Protein AF-A0A964BYG3-F1 (afdb_monomer_lite)

Secondary structure (DSSP, 8-state):
-HHHHHHHHHHHHHHHHHHHHHHHHHHHHHHHHHHHHHHHHHHHHHHHHHHHHHTS--------------------------------SS-----STT---SS-HHHHHHHHHHHSPPPSSTTS--HHHHHHHHHHHHHH-TTS-HHHHHHHHHHHHHHHHHHH-TT-HHHHHHHHHHHHHHHHHHHTS-TT-HHHHHHHHHHHHHHHHTT--

Foldseek 3Di:
DVVVVVVVVVVVVVVVVVVVVVVVVVVVVVVVVVVVVVVVVVVVVVVVVVVVVVPDDDDDPPPPPPPDDDDDDDDDDDPPVDPDDDDPDDDDPPPDLQPDPPPDLLSVLSVLLVPQDFDPDPPDDTLSVLLVLLSVLLVPFPPADPVLSSLLSVLSSLLSVLSNPLPPPVSLVSNLVSLVSLVVRCVPDDCPRPSVVSCVPSSVSSCVSSVHD

Sequence (213 aa):
MHNDESLTRIIQAYEQIIKDLEAKHKSELQAKDREIAFYRQKSSELNELLKLLANRPVNVKITNKAKSISESKAMSDPIDQSRNIQITGGTVNASGAGALGLGDNSGTVANTINQLSDSSEPDKPDIKKLLTKLQTAIEAETNLSEDDRAEALEQIKILEKLGENPQESTMQKAGKTAMKILKGTIAGLPSAATLVEACSKLLPAIASLLLLP

pLDDT: mean 78.48, std 17.39, range [41.12, 96.94]

Structure (mmCIF, N/CA/C/O backbone):
data_AF-A0A964BYG3-F1
#
_entry.id   AF-A0A964BYG3-F1
#
loop_
_atom_site.group_PDB
_atom_site.id
_atom_site.type_symbol
_atom_site.label_atom_id
_atom_site.label_alt_id
_atom_site.label_comp_id
_atom_site.label_asym_id
_atom_site.label_entity_id
_atom_site.label_seq_id
_atom_site.pdbx_PDB_ins_code
_atom_site.Cartn_x
_atom_site.Cartn_y
_atom_site.Cartn_z
_atom_site.occupancy
_atom_site.B_iso_or_equiv
_atom_site.auth_seq_id
_atom_site.auth_comp_id
_atom_site.auth_asym_id
_atom_site.auth_atom_id
_atom_site.pdbx_PDB_model_num
ATOM 1 N N . MET A 1 1 ? 31.846 15.461 -53.096 1.00 54.84 1 MET A N 1
ATOM 2 C CA . MET A 1 1 ? 30.448 15.742 -52.698 1.00 54.84 1 MET A CA 1
ATOM 3 C C . MET A 1 1 ? 29.918 14.777 -51.635 1.00 54.84 1 MET A C 1
ATOM 5 O O . MET A 1 1 ? 29.282 15.253 -50.716 1.00 54.84 1 MET A O 1
ATOM 9 N N . HIS A 1 2 ? 30.222 13.471 -51.669 1.00 57.62 2 HIS A N 1
ATOM 10 C CA . HIS A 1 2 ? 29.696 12.503 -50.680 1.00 57.62 2 HIS A CA 1
ATOM 11 C C . HIS A 1 2 ? 30.149 12.714 -49.212 1.00 57.62 2 HIS A C 1
ATOM 13 O O . HIS A 1 2 ? 29.404 12.404 -48.289 1.00 57.62 2 HIS A O 1
ATOM 19 N N . ASN A 1 3 ? 31.346 13.266 -48.976 1.00 62.03 3 ASN A N 1
ATOM 20 C CA . ASN A 1 3 ? 31.863 13.495 -47.615 1.00 62.03 3 ASN A CA 1
ATOM 21 C C . ASN A 1 3 ? 31.162 14.645 -46.864 1.00 62.03 3 ASN A C 1
ATOM 23 O O . ASN A 1 3 ? 31.111 14.634 -45.638 1.00 62.03 3 ASN A O 1
ATOM 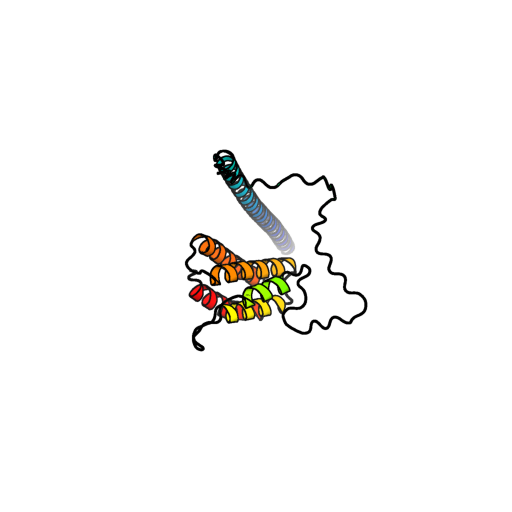27 N N . ASP A 1 4 ? 30.625 15.624 -47.593 1.00 69.75 4 ASP A N 1
ATOM 28 C CA . ASP A 1 4 ? 30.055 16.859 -47.033 1.00 69.75 4 ASP A CA 1
ATOM 29 C C . ASP A 1 4 ? 28.619 16.638 -46.513 1.00 69.75 4 ASP A C 1
ATOM 31 O O . ASP A 1 4 ? 28.219 17.111 -45.447 1.00 69.75 4 ASP A O 1
ATOM 35 N N . GLU A 1 5 ? 27.865 15.781 -47.207 1.00 74.69 5 GLU A N 1
ATOM 36 C CA . GLU A 1 5 ? 26.564 15.276 -46.752 1.00 74.69 5 GLU A CA 1
ATOM 37 C C . GLU A 1 5 ? 26.677 14.434 -45.473 1.00 74.69 5 GLU A C 1
ATOM 39 O O . GLU A 1 5 ? 25.813 14.515 -44.598 1.00 74.69 5 GLU A O 1
ATOM 44 N N . SER A 1 6 ? 27.752 13.648 -45.329 1.00 81.50 6 SER A N 1
ATOM 45 C CA . SER A 1 6 ? 27.979 12.838 -44.126 1.00 81.50 6 SER A CA 1
ATOM 46 C C . SER A 1 6 ? 28.260 13.704 -42.898 1.00 81.50 6 SER A C 1
ATOM 48 O O . SER A 1 6 ? 27.728 13.431 -41.824 1.00 81.50 6 SER A O 1
ATOM 50 N N . LEU A 1 7 ? 29.067 14.758 -43.048 1.00 86.50 7 LEU A N 1
ATOM 51 C CA . LEU A 1 7 ? 29.357 15.715 -41.977 1.00 86.50 7 LEU A CA 1
ATOM 52 C C . LEU A 1 7 ? 28.099 16.468 -41.541 1.00 86.50 7 LEU A C 1
ATOM 54 O O . LEU A 1 7 ? 27.832 16.582 -40.346 1.00 86.50 7 LEU A O 1
ATOM 58 N N . THR A 1 8 ? 27.279 16.895 -42.502 1.00 90.62 8 THR A N 1
ATOM 59 C CA . THR A 1 8 ? 26.028 17.611 -42.225 1.00 90.62 8 THR A CA 1
ATOM 60 C C . THR A 1 8 ? 25.033 16.740 -41.450 1.00 90.62 8 THR A C 1
ATOM 62 O O . THR A 1 8 ? 24.442 17.200 -40.474 1.00 90.62 8 THR A O 1
ATOM 65 N N . ARG A 1 9 ? 24.886 15.456 -41.813 1.00 91.06 9 ARG A N 1
ATOM 66 C CA . ARG A 1 9 ? 24.028 14.512 -41.069 1.00 91.06 9 ARG A CA 1
ATOM 67 C C . ARG A 1 9 ? 24.505 14.284 -39.639 1.00 91.06 9 ARG A C 1
ATOM 69 O O . ARG A 1 9 ? 23.682 14.185 -38.735 1.00 91.06 9 ARG A O 1
ATOM 76 N N . ILE A 1 10 ? 25.818 14.196 -39.433 1.00 92.06 10 ILE A N 1
ATOM 77 C CA . ILE A 1 10 ? 26.395 14.021 -38.097 1.00 92.06 10 ILE A CA 1
ATOM 78 C C . ILE A 1 10 ? 26.107 15.256 -37.234 1.00 92.06 10 ILE A C 1
ATOM 80 O O . ILE A 1 10 ? 25.645 15.108 -36.107 1.00 92.06 10 ILE A O 1
ATOM 84 N N . ILE A 1 11 ? 26.308 16.464 -37.770 1.00 94.25 11 ILE A N 1
ATOM 85 C CA . ILE A 1 11 ? 26.025 17.720 -37.057 1.00 94.25 11 ILE A CA 1
ATOM 86 C C . ILE A 1 11 ? 24.544 17.804 -36.663 1.00 94.25 11 ILE A C 1
ATOM 88 O O . ILE A 1 11 ? 24.240 18.041 -35.496 1.00 94.25 11 ILE A O 1
ATOM 92 N N . GLN A 1 12 ? 23.627 17.508 -37.588 1.00 93.62 12 GLN A N 1
ATOM 93 C CA . GLN A 1 12 ? 22.186 17.496 -37.305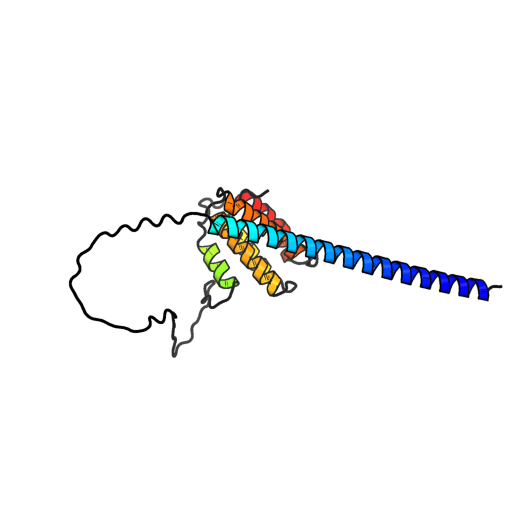 1.00 93.62 12 GLN A CA 1
ATOM 94 C C . GLN A 1 12 ? 21.802 16.472 -36.228 1.00 93.62 12 GLN A C 1
ATOM 96 O O . GLN A 1 12 ? 20.958 16.751 -35.377 1.00 93.62 12 GLN A O 1
ATOM 101 N N . ALA A 1 13 ? 22.431 15.292 -36.230 1.00 94.00 13 ALA A N 1
ATOM 102 C CA . ALA A 1 13 ? 22.203 14.289 -35.196 1.00 94.00 13 ALA A CA 1
ATOM 103 C C . ALA A 1 13 ? 22.662 14.784 -33.812 1.00 94.00 13 ALA A C 1
ATOM 105 O O . ALA A 1 13 ? 21.944 14.600 -32.830 1.00 94.00 13 ALA A O 1
ATOM 106 N N . TYR A 1 14 ? 23.816 15.454 -33.729 1.00 93.94 14 TYR A N 1
ATOM 107 C CA . TYR A 1 14 ? 24.292 16.051 -32.477 1.00 93.94 14 TYR A CA 1
ATOM 108 C C . TYR A 1 14 ? 23.381 17.176 -31.977 1.00 93.94 14 TYR A C 1
ATOM 110 O O . TYR A 1 14 ? 23.057 17.206 -30.790 1.00 93.94 14 TYR A O 1
ATOM 118 N N . GLU A 1 15 ? 22.923 18.064 -32.861 1.00 96.12 15 GLU A N 1
ATOM 119 C CA . GLU A 1 15 ? 21.975 19.130 -32.506 1.00 96.12 15 GLU A CA 1
ATOM 120 C C . GLU A 1 15 ? 20.665 18.562 -31.948 1.00 96.12 15 GLU A C 1
ATOM 122 O O . GLU A 1 15 ? 20.144 19.059 -30.946 1.00 96.12 15 GLU A O 1
ATOM 127 N N . GLN A 1 16 ? 20.158 17.482 -32.548 1.00 95.12 16 GLN A N 1
ATOM 128 C CA . GLN A 1 16 ? 18.947 16.823 -32.071 1.00 95.12 16 GLN A CA 1
ATOM 129 C C . GLN A 1 16 ? 19.144 16.197 -30.683 1.00 95.12 16 GLN A C 1
ATOM 131 O O . GLN A 1 16 ? 18.302 16.384 -29.809 1.00 95.12 16 GLN A O 1
ATOM 136 N N . ILE A 1 17 ? 20.279 15.530 -30.444 1.00 95.38 17 ILE A N 1
ATOM 137 C CA . ILE A 1 17 ? 20.604 14.943 -29.133 1.00 95.38 17 ILE A CA 1
ATOM 138 C C . ILE A 1 17 ? 20.666 16.020 -28.043 1.00 95.38 17 ILE A C 1
ATOM 140 O O . ILE A 1 17 ? 20.139 15.814 -26.949 1.00 95.38 17 ILE A O 1
ATOM 144 N N . ILE A 1 18 ? 21.284 17.169 -28.330 1.00 95.38 18 ILE A N 1
ATOM 145 C CA . ILE A 1 18 ? 21.359 18.292 -27.383 1.00 95.38 18 ILE A CA 1
ATOM 146 C C . ILE A 1 18 ? 19.952 18.798 -27.059 1.00 95.38 18 ILE A C 1
ATOM 148 O O . ILE A 1 18 ? 19.596 18.928 -25.889 1.00 95.38 18 ILE A O 1
ATOM 152 N N . LYS A 1 19 ? 19.125 19.012 -28.085 1.00 96.94 19 LYS A N 1
ATOM 153 C CA . LYS A 1 19 ? 17.750 19.491 -27.920 1.00 96.94 19 LYS A CA 1
ATOM 154 C C . LYS A 1 19 ? 16.887 18.524 -27.105 1.00 96.94 19 LYS A C 1
ATOM 156 O O . LYS A 1 19 ? 16.109 18.960 -26.256 1.00 96.94 19 LYS A O 1
ATOM 161 N N . ASP A 1 20 ? 17.041 17.223 -27.331 1.00 94.50 20 ASP A N 1
ATOM 162 C CA . ASP A 1 20 ? 16.306 16.191 -26.597 1.00 94.50 20 ASP A CA 1
ATOM 163 C C . ASP A 1 20 ? 16.764 16.110 -25.130 1.00 94.50 20 ASP A C 1
ATOM 165 O O . ASP A 1 20 ? 15.934 15.977 -24.225 1.00 94.50 20 ASP A O 1
ATOM 169 N N . LEU A 1 21 ? 18.068 16.267 -24.868 1.00 95.88 21 LEU A N 1
ATOM 170 C CA . LEU A 1 21 ? 18.618 16.362 -23.511 1.00 95.88 21 LEU A CA 1
ATOM 171 C C . LEU A 1 21 ? 18.090 17.590 -22.761 1.00 95.88 21 LEU A C 1
ATOM 173 O O . LEU A 1 21 ? 17.640 17.471 -21.620 1.00 95.88 21 LEU A O 1
ATOM 177 N N . GLU A 1 22 ? 18.088 18.757 -23.403 1.00 96.12 22 GLU A N 1
ATOM 178 C CA . GLU A 1 22 ? 17.552 19.992 -22.826 1.00 96.12 22 GLU A CA 1
ATOM 179 C C . GLU A 1 22 ? 16.056 19.871 -22.520 1.00 96.12 22 GLU A C 1
ATOM 181 O O . GLU A 1 22 ? 15.604 20.250 -21.435 1.00 96.12 22 GLU A O 1
ATOM 186 N N . ALA A 1 23 ? 15.279 19.298 -23.445 1.00 96.31 23 ALA A N 1
ATOM 187 C CA . ALA A 1 23 ? 13.854 19.061 -23.249 1.00 96.31 23 ALA A CA 1
ATOM 188 C C . ALA A 1 23 ? 13.596 18.117 -22.065 1.00 96.31 23 ALA A C 1
ATOM 190 O O . ALA A 1 23 ? 12.725 18.393 -21.232 1.00 96.31 23 ALA A O 1
ATOM 191 N N . LYS A 1 24 ? 14.389 17.045 -21.945 1.00 94.69 24 LYS A N 1
ATOM 192 C CA . LYS A 1 24 ? 14.310 16.104 -20.824 1.00 94.69 24 LYS A CA 1
ATOM 193 C C . LYS A 1 24 ? 14.597 16.794 -19.490 1.00 94.69 24 LYS A C 1
ATOM 195 O O . LYS A 1 24 ? 13.780 16.696 -18.575 1.00 94.69 24 LYS A O 1
ATOM 200 N N . HIS A 1 25 ? 15.699 17.538 -19.386 1.00 95.88 25 HIS A N 1
ATOM 201 C CA . HIS A 1 25 ? 16.064 18.247 -18.153 1.00 95.88 25 HIS A CA 1
ATOM 202 C C . HIS A 1 25 ? 15.029 19.309 -17.771 1.00 95.88 25 HIS A C 1
ATOM 204 O O . HIS A 1 25 ? 14.668 19.442 -16.601 1.00 95.88 25 HIS A O 1
ATOM 210 N N . LYS A 1 26 ? 14.489 20.037 -18.754 1.00 95.94 26 LYS A N 1
ATOM 211 C CA . LYS A 1 26 ? 13.426 21.017 -18.518 1.00 95.94 26 LYS A CA 1
ATOM 212 C C . LYS A 1 26 ? 12.154 20.359 -17.981 1.00 95.94 26 LYS A C 1
ATOM 214 O O . LYS A 1 26 ? 11.542 20.893 -17.059 1.00 95.94 26 LYS A O 1
ATOM 219 N N . SER A 1 27 ? 11.765 19.208 -18.530 1.00 91.75 27 SER A N 1
ATOM 220 C CA . SER A 1 27 ? 10.608 18.456 -18.037 1.00 91.75 27 SER A CA 1
ATOM 221 C C . SER A 1 27 ? 10.821 17.953 -16.608 1.00 91.75 27 SER A C 1
ATOM 223 O O . SER A 1 27 ? 9.894 18.006 -15.801 1.00 91.75 27 SER A O 1
ATOM 225 N N . GLU A 1 28 ? 12.027 17.488 -16.276 1.00 93.19 28 GLU A N 1
ATOM 226 C CA . GLU A 1 28 ? 12.362 17.023 -14.927 1.00 93.19 28 GLU A CA 1
ATOM 227 C C . GLU A 1 28 ? 12.322 18.164 -13.903 1.00 93.19 28 GLU A C 1
ATOM 229 O O . GLU A 1 28 ? 11.699 18.025 -12.849 1.00 93.19 28 GLU A O 1
ATOM 234 N N . LEU A 1 29 ? 12.898 19.322 -14.237 1.00 94.38 29 LEU A N 1
ATOM 235 C CA . LEU A 1 29 ? 12.821 20.519 -13.395 1.00 94.38 29 LEU A CA 1
ATOM 236 C C . LEU A 1 29 ? 11.369 20.943 -13.157 1.00 94.38 29 LEU A C 1
ATOM 238 O O . LEU A 1 29 ? 10.968 21.150 -12.017 1.00 94.38 29 LEU A O 1
ATOM 242 N N . GLN A 1 30 ? 10.544 20.970 -14.205 1.00 94.62 30 GLN A N 1
ATOM 243 C CA . GLN A 1 30 ? 9.121 21.295 -14.074 1.00 94.62 30 GLN A CA 1
ATOM 244 C C . GLN A 1 30 ? 8.330 20.272 -13.250 1.00 94.62 30 GLN A C 1
ATOM 246 O O . GLN A 1 30 ? 7.296 20.618 -12.674 1.00 94.62 30 GLN A O 1
ATOM 251 N N . ALA A 1 31 ? 8.746 19.005 -13.234 1.00 91.94 31 ALA A N 1
ATOM 252 C CA . ALA A 1 31 ? 8.138 17.994 -12.377 1.00 91.94 31 ALA A CA 1
ATOM 253 C C . ALA A 1 31 ? 8.511 18.240 -10.907 1.00 91.94 31 ALA A C 1
ATOM 255 O O . ALA A 1 31 ? 7.622 18.304 -10.058 1.00 91.94 31 ALA A O 1
ATOM 256 N N . LYS A 1 32 ? 9.797 18.488 -10.627 1.00 94.94 32 LYS A N 1
ATOM 257 C CA . LYS A 1 32 ? 10.289 18.808 -9.278 1.00 94.94 32 LYS A CA 1
ATOM 258 C C . LYS A 1 32 ? 9.698 20.111 -8.734 1.00 94.94 32 LYS A C 1
ATOM 260 O O . LYS A 1 32 ? 9.301 20.160 -7.575 1.00 94.94 32 LYS A O 1
ATOM 265 N N . ASP A 1 33 ? 9.552 21.145 -9.561 1.00 94.62 33 ASP A N 1
ATOM 266 C CA . ASP A 1 33 ? 8.914 22.404 -9.155 1.00 94.62 33 ASP A CA 1
ATOM 267 C C . ASP A 1 33 ? 7.443 22.206 -8.769 1.00 94.62 33 ASP A C 1
ATOM 269 O O . ASP A 1 33 ? 6.967 22.787 -7.790 1.00 94.62 33 ASP A O 1
ATOM 273 N N . ARG A 1 34 ? 6.718 21.350 -9.502 1.00 94.69 34 ARG A N 1
ATOM 274 C CA . ARG A 1 34 ? 5.331 20.991 -9.169 1.00 94.69 34 ARG A CA 1
ATOM 275 C C . ARG A 1 34 ? 5.239 20.237 -7.848 1.00 94.69 34 ARG A C 1
ATOM 277 O O . ARG A 1 34 ? 4.351 20.520 -7.048 1.00 94.69 34 ARG A O 1
ATOM 284 N N . GLU A 1 35 ? 6.165 19.320 -7.603 1.00 93.62 35 GLU A N 1
ATOM 285 C CA . GLU A 1 35 ? 6.257 18.586 -6.343 1.00 93.62 35 GLU A CA 1
ATOM 286 C C . GLU A 1 35 ? 6.560 19.524 -5.162 1.00 93.62 35 GLU A C 1
ATOM 288 O O . GLU A 1 35 ? 5.853 19.510 -4.152 1.00 93.62 35 GLU A O 1
ATOM 293 N N . ILE A 1 36 ? 7.532 20.429 -5.311 1.00 96.00 36 ILE A N 1
ATOM 294 C CA . ILE A 1 36 ? 7.849 21.451 -4.302 1.00 96.00 36 ILE A CA 1
ATOM 295 C C . ILE A 1 36 ? 6.631 22.337 -4.021 1.00 96.00 36 ILE A C 1
ATOM 297 O O . ILE A 1 36 ? 6.339 22.631 -2.859 1.00 96.00 36 ILE A O 1
ATOM 301 N N . ALA A 1 37 ? 5.904 22.764 -5.058 1.00 94.88 37 ALA A N 1
ATOM 302 C CA . ALA A 1 37 ? 4.692 23.562 -4.896 1.00 94.88 37 ALA A CA 1
ATOM 303 C C . ALA A 1 37 ? 3.620 22.811 -4.092 1.00 94.88 37 ALA A C 1
ATOM 305 O O . ALA A 1 37 ? 3.029 23.386 -3.176 1.00 94.88 37 ALA A O 1
ATOM 306 N N . PHE A 1 38 ? 3.430 21.518 -4.366 1.00 95.69 38 PHE A N 1
ATOM 307 C CA . PHE A 1 38 ? 2.505 20.668 -3.619 1.00 95.69 38 PHE A CA 1
ATOM 308 C C . PHE A 1 38 ? 2.887 20.563 -2.134 1.00 95.69 38 PHE A C 1
ATOM 310 O O . PHE A 1 38 ? 2.048 20.786 -1.257 1.00 95.69 38 PHE A O 1
ATOM 317 N N . TYR A 1 39 ? 4.163 20.306 -1.823 1.00 92.81 39 TYR A N 1
ATOM 318 C CA . TYR A 1 39 ? 4.631 20.248 -0.433 1.00 92.81 39 TYR A CA 1
ATOM 319 C C . TYR A 1 39 ? 4.489 21.587 0.299 1.00 92.81 39 TYR A C 1
ATOM 321 O O . TYR A 1 39 ? 4.098 21.611 1.469 1.00 92.81 39 TYR A O 1
ATOM 329 N N . ARG A 1 40 ? 4.762 22.708 -0.380 1.00 93.56 40 ARG A N 1
ATOM 330 C CA . ARG A 1 40 ? 4.575 24.058 0.179 1.00 93.56 40 ARG A CA 1
ATOM 331 C C . ARG A 1 40 ? 3.110 24.366 0.471 1.00 93.56 40 ARG A C 1
ATOM 333 O O . ARG A 1 40 ? 2.807 24.977 1.491 1.00 93.56 40 ARG A O 1
ATOM 340 N N . GLN A 1 41 ? 2.200 23.931 -0.394 1.00 93.44 41 GLN A N 1
ATOM 341 C CA . GLN A 1 41 ? 0.771 24.079 -0.145 1.00 93.44 41 GLN A CA 1
ATOM 342 C C . GLN A 1 41 ? 0.343 23.268 1.084 1.00 93.44 41 GLN A C 1
ATOM 344 O O . GLN A 1 41 ? -0.274 23.817 1.996 1.00 93.44 41 GLN A O 1
ATOM 349 N N . LYS A 1 42 ? 0.739 21.991 1.159 1.00 91.62 42 LYS A N 1
ATOM 350 C CA . LYS A 1 42 ? 0.411 21.109 2.289 1.00 91.62 42 LYS A CA 1
ATOM 351 C C . LYS A 1 42 ? 0.898 21.673 3.627 1.00 91.62 42 LYS A C 1
ATOM 353 O O . LYS A 1 42 ? 0.175 21.623 4.621 1.00 91.62 42 LYS A O 1
ATOM 358 N N . SER A 1 43 ? 2.114 22.223 3.669 1.00 89.81 43 SER A N 1
ATOM 359 C CA . SER A 1 43 ? 2.647 22.836 4.891 1.00 89.81 43 SER A CA 1
ATOM 360 C C . SER A 1 43 ? 1.923 24.134 5.259 1.00 89.81 43 SER A C 1
ATOM 362 O O . SER A 1 43 ? 1.710 24.396 6.443 1.00 89.81 43 SER A O 1
ATOM 364 N N . SER A 1 44 ? 1.481 24.918 4.271 1.00 92.06 44 SER A N 1
ATOM 365 C CA . SER A 1 44 ? 0.635 26.092 4.507 1.00 92.06 44 SER A CA 1
ATOM 366 C C . SER A 1 44 ? -0.718 25.708 5.114 1.00 92.06 44 SER A C 1
ATOM 368 O O . SER A 1 44 ? -1.132 26.305 6.104 1.00 92.06 44 SER A O 1
ATOM 370 N N . GLU A 1 45 ? -1.392 24.696 4.566 1.00 93.06 45 GLU A N 1
ATOM 371 C CA . GLU A 1 45 ? -2.682 24.209 5.075 1.00 93.06 45 GLU A CA 1
ATOM 372 C C . GLU A 1 45 ? -2.569 23.680 6.514 1.00 93.06 45 GLU A C 1
ATOM 374 O O . GLU A 1 45 ? -3.405 23.992 7.364 1.00 93.06 45 GLU A O 1
ATOM 379 N N . LEU A 1 46 ? -1.501 22.933 6.817 1.00 92.56 46 LEU A N 1
ATOM 380 C CA . LEU A 1 46 ? -1.237 22.436 8.169 1.00 92.56 46 LEU A CA 1
ATOM 381 C C . LEU A 1 46 ? -1.008 23.578 9.169 1.00 92.56 46 LEU A C 1
ATOM 383 O O . LEU A 1 46 ? -1.514 23.528 10.290 1.00 92.56 46 LEU A O 1
ATOM 387 N N . ASN A 1 47 ? -0.269 24.614 8.766 1.00 90.81 47 ASN A N 1
ATOM 388 C CA . ASN A 1 47 ? -0.047 25.789 9.605 1.00 90.81 47 ASN A CA 1
ATOM 389 C C . ASN A 1 47 ? -1.354 26.530 9.918 1.00 90.81 47 ASN A C 1
ATOM 391 O O . ASN A 1 47 ? -1.546 26.974 11.050 1.00 90.81 47 ASN A O 1
ATOM 395 N N . GLU A 1 48 ? -2.271 26.641 8.956 1.00 91.69 48 GLU A N 1
ATOM 396 C CA . GLU A 1 48 ? -3.591 27.232 9.201 1.00 91.69 48 GLU A CA 1
ATOM 397 C C . GLU A 1 48 ? -4.439 26.379 10.157 1.00 91.69 48 GLU A C 1
ATOM 399 O O . GLU A 1 48 ? -5.023 26.910 11.105 1.00 91.69 48 GLU A O 1
ATOM 404 N N . LEU A 1 49 ? -4.434 25.049 10.001 1.00 86.69 49 LEU A N 1
ATOM 405 C CA . LEU A 1 49 ? -5.091 24.137 10.946 1.00 86.69 49 LEU A CA 1
ATOM 406 C C . LEU A 1 49 ? -4.544 24.314 12.373 1.00 86.69 49 LEU A C 1
ATOM 408 O O . LEU A 1 49 ? -5.313 24.380 13.334 1.00 86.69 49 LEU A O 1
ATOM 412 N N . LEU A 1 50 ? -3.221 24.416 12.515 1.00 88.38 50 LEU A N 1
ATOM 413 C CA . LEU A 1 50 ? -2.566 24.578 13.810 1.00 88.38 50 LEU A CA 1
ATOM 414 C C . LEU A 1 50 ? -2.985 25.883 14.500 1.00 88.38 50 LEU A C 1
ATOM 416 O O . LEU A 1 50 ? -3.315 25.864 15.687 1.00 88.38 50 LEU A O 1
ATOM 420 N N . LYS A 1 51 ? -3.040 26.999 13.762 1.00 87.81 51 LYS A N 1
ATOM 421 C CA . LYS A 1 51 ? -3.528 28.286 14.290 1.00 87.81 51 LYS A CA 1
ATOM 422 C C . LYS A 1 51 ? -4.978 28.194 14.772 1.00 87.81 51 LYS A C 1
ATOM 424 O O . LYS A 1 51 ? -5.306 28.715 15.835 1.00 87.81 51 LYS A O 1
ATOM 429 N N . LEU A 1 52 ? -5.847 27.515 14.021 1.00 87.62 52 LEU A N 1
ATOM 430 C CA . LEU A 1 52 ? -7.251 27.330 14.402 1.00 87.62 52 LEU A CA 1
ATOM 431 C C . LEU A 1 52 ? -7.403 26.492 15.677 1.00 87.62 52 LEU A C 1
ATOM 433 O O . LEU A 1 52 ? -8.216 26.829 16.538 1.00 87.62 52 LEU A O 1
ATOM 437 N N . LEU A 1 53 ? -6.614 25.424 15.818 1.00 84.19 53 LEU A N 1
ATOM 438 C CA . LEU A 1 53 ? -6.617 24.590 17.021 1.00 84.19 53 LEU A CA 1
ATOM 439 C C . LEU A 1 53 ? -6.083 25.343 18.242 1.00 84.19 53 LEU A C 1
ATOM 441 O O . LEU A 1 53 ? -6.665 25.227 19.319 1.00 84.19 53 LEU A O 1
ATOM 445 N N . ALA A 1 54 ? -5.031 26.147 18.070 1.00 82.62 54 ALA A N 1
ATOM 446 C CA . ALA A 1 54 ? -4.472 26.973 19.139 1.00 82.62 54 ALA A CA 1
ATOM 447 C C . ALA A 1 54 ? -5.469 28.029 19.652 1.00 82.62 54 ALA A C 1
ATOM 449 O O . ALA A 1 54 ? -5.491 28.331 20.842 1.00 82.62 54 ALA A O 1
ATOM 450 N N . ASN A 1 55 ? -6.334 28.546 18.776 1.00 82.81 55 ASN A N 1
ATOM 451 C CA . ASN A 1 55 ? -7.361 29.526 19.135 1.00 82.81 55 ASN A CA 1
ATOM 452 C C . ASN A 1 55 ? -8.634 28.904 19.738 1.00 82.81 55 ASN A C 1
ATOM 454 O O . ASN A 1 55 ? -9.567 29.633 20.086 1.00 82.81 55 ASN A O 1
ATOM 458 N N . ARG A 1 56 ? -8.718 27.572 19.865 1.00 79.88 56 ARG A N 1
ATOM 459 C CA . ARG A 1 56 ? -9.893 26.914 20.443 1.00 79.88 56 ARG A CA 1
ATOM 460 C C . ARG A 1 56 ? -9.815 26.944 21.978 1.00 79.88 56 ARG A C 1
ATOM 462 O O . ARG A 1 56 ? -8.856 26.419 22.540 1.00 79.88 56 ARG A O 1
ATOM 469 N N . PRO A 1 57 ? -10.829 27.477 22.687 1.00 74.62 57 PRO A N 1
ATOM 470 C CA . PRO A 1 57 ? -10.843 27.448 24.145 1.00 74.62 57 PRO A CA 1
ATOM 471 C C . PRO A 1 57 ? -10.915 26.001 24.650 1.00 74.62 57 PRO A C 1
ATOM 473 O O . PRO A 1 57 ? -11.813 25.237 24.282 1.00 74.62 57 PRO A O 1
ATOM 476 N N . VAL A 1 58 ? -9.966 25.623 25.508 1.00 72.31 58 VAL A N 1
ATOM 477 C CA . VAL A 1 58 ? -9.947 24.310 26.159 1.00 72.31 58 VAL A CA 1
ATOM 478 C C . VAL A 1 58 ? -10.887 24.349 27.364 1.00 72.31 58 VAL A C 1
ATOM 480 O O . VAL A 1 58 ? -10.543 24.855 28.428 1.00 72.31 58 VAL A O 1
ATOM 483 N N . ASN A 1 59 ? -12.089 23.795 27.211 1.00 67.00 59 ASN A N 1
ATOM 484 C CA . ASN A 1 59 ? -13.023 23.622 28.322 1.00 67.00 59 ASN A CA 1
ATOM 485 C C . ASN A 1 59 ? -12.675 22.351 29.112 1.00 67.00 59 ASN A C 1
ATOM 487 O O . ASN A 1 59 ? -13.217 21.278 28.846 1.00 67.00 59 ASN A O 1
ATOM 491 N N . VAL A 1 60 ? -11.781 22.461 30.098 1.00 69.50 60 VAL A N 1
ATOM 492 C CA . VAL A 1 60 ? -11.530 21.376 31.059 1.00 69.50 60 VAL A CA 1
ATOM 493 C C . VAL A 1 60 ? -12.600 21.424 32.154 1.00 69.50 60 VAL A C 1
ATOM 495 O O . VAL A 1 60 ? -12.568 22.283 33.032 1.00 69.50 60 VAL A O 1
ATOM 498 N N . LYS A 1 61 ? -13.557 20.486 32.142 1.00 58.69 61 LYS A N 1
ATOM 499 C CA . LYS A 1 61 ? -14.435 20.251 33.302 1.00 58.69 61 LYS A CA 1
ATOM 500 C C . LYS A 1 61 ? -13.660 19.482 34.373 1.00 58.69 61 LYS A C 1
ATOM 502 O O . LYS A 1 61 ? -13.669 18.253 34.394 1.00 58.69 61 LYS A O 1
ATOM 507 N N . ILE A 1 62 ? -13.002 20.205 35.276 1.00 64.94 62 ILE A N 1
ATOM 508 C CA . ILE A 1 62 ? -12.400 19.613 36.476 1.00 64.94 62 ILE A CA 1
ATOM 509 C C . ILE A 1 62 ? -13.536 19.248 37.436 1.00 64.94 62 ILE A C 1
ATOM 511 O O . ILE A 1 62 ? -14.118 20.108 38.092 1.00 64.94 62 ILE A O 1
ATOM 515 N N . THR A 1 63 ? -13.873 17.961 37.509 1.00 51.34 63 THR A N 1
ATOM 516 C CA . THR A 1 63 ? -14.843 17.454 38.486 1.00 51.34 63 THR A CA 1
ATOM 517 C C . THR A 1 63 ? -14.079 16.998 39.724 1.00 51.34 63 THR A C 1
ATOM 519 O O . THR A 1 63 ? -13.766 15.819 39.871 1.00 51.34 63 THR A O 1
ATOM 522 N N . ASN A 1 64 ? -13.752 17.932 40.620 1.00 53.06 64 ASN A N 1
ATOM 523 C CA . ASN A 1 64 ? -13.197 17.589 41.928 1.00 53.06 64 ASN A CA 1
ATOM 524 C C . ASN A 1 64 ? -14.302 16.968 42.798 1.00 53.06 64 ASN A C 1
ATOM 526 O O . ASN A 1 64 ? -14.958 17.653 43.578 1.00 53.06 64 ASN A O 1
ATOM 530 N N . LYS A 1 65 ? -14.514 15.652 42.685 1.00 52.56 65 LYS A N 1
ATOM 531 C CA . LYS A 1 65 ? -15.106 14.890 43.791 1.00 52.56 65 LYS A CA 1
ATOM 532 C C . LYS A 1 65 ? -14.040 14.808 44.878 1.00 52.56 65 LYS A C 1
ATOM 534 O O . LYS A 1 65 ? -13.139 13.978 44.793 1.00 52.56 65 LYS A O 1
ATOM 539 N N . ALA A 1 66 ? -14.128 15.690 45.871 1.00 48.16 66 ALA A N 1
ATOM 540 C CA . ALA A 1 66 ? -13.321 15.613 47.080 1.00 48.16 66 ALA A CA 1
ATOM 541 C C . ALA A 1 66 ? -13.607 14.278 47.788 1.00 48.16 66 ALA A C 1
ATOM 543 O O . ALA A 1 66 ? -14.577 14.139 48.528 1.00 48.16 66 ALA A O 1
ATOM 544 N N . LYS A 1 67 ? -12.784 13.266 47.508 1.00 47.00 67 LYS A N 1
ATOM 545 C CA . LYS A 1 67 ? -12.681 12.058 48.319 1.00 47.00 67 LYS A CA 1
ATOM 546 C C . LYS A 1 67 ? -11.634 12.369 49.378 1.00 47.00 67 LYS A C 1
ATOM 548 O O . LYS A 1 67 ? -10.444 12.363 49.080 1.00 47.00 67 LYS A O 1
ATOM 553 N N . SER A 1 68 ? -12.080 12.703 50.583 1.00 50.81 68 SER A N 1
ATOM 554 C CA . SER A 1 68 ? -11.210 12.830 51.749 1.00 50.81 68 SER A CA 1
ATOM 555 C C . SER A 1 68 ? -10.499 11.492 51.946 1.00 50.81 68 SER A C 1
ATOM 557 O O . SER A 1 68 ? -11.143 10.494 52.269 1.00 50.81 68 SER A O 1
ATOM 559 N N . ILE A 1 69 ? -9.191 11.448 51.706 1.00 43.53 69 ILE A N 1
ATOM 560 C CA . ILE A 1 69 ? -8.347 10.344 52.152 1.00 43.53 69 ILE A CA 1
ATOM 561 C C . ILE A 1 69 ? -7.243 10.972 52.981 1.00 43.53 69 ILE A C 1
ATOM 563 O O . ILE A 1 69 ? -6.495 11.829 52.515 1.00 43.53 69 ILE A O 1
ATOM 567 N N . SER A 1 70 ? -7.254 10.569 54.239 1.00 43.81 70 SER A N 1
ATOM 568 C CA . SER A 1 70 ? -6.331 10.922 55.294 1.00 43.81 70 SER A CA 1
ATOM 569 C C . SER A 1 70 ? -4.869 10.777 54.870 1.00 43.81 70 SER A C 1
ATOM 571 O O . SER A 1 70 ? -4.503 9.914 54.075 1.00 43.81 70 SER A O 1
ATOM 573 N N . GLU A 1 71 ? -4.059 11.649 55.455 1.00 46.25 71 GLU A N 1
ATOM 574 C CA . GLU A 1 71 ? -2.607 11.767 55.366 1.00 46.25 71 GLU A CA 1
ATOM 575 C C . GLU A 1 71 ? -1.866 10.422 55.292 1.00 46.25 71 GLU A C 1
ATOM 577 O O . GLU A 1 71 ? -2.027 9.561 56.155 1.00 46.25 71 GLU A O 1
ATOM 582 N N . SER A 1 72 ? -0.969 10.271 54.312 1.00 42.28 72 SER A N 1
ATOM 583 C CA . SER A 1 72 ? 0.165 9.341 54.377 1.00 42.28 72 SER A CA 1
ATOM 584 C C . SER A 1 72 ? 1.287 9.799 53.440 1.00 42.28 72 SER A C 1
ATOM 586 O O . SER A 1 72 ? 1.165 9.768 52.223 1.00 42.28 72 SER A O 1
ATOM 588 N N . LYS A 1 73 ? 2.333 10.295 54.102 1.00 47.03 73 LYS A N 1
ATOM 589 C CA . LYS A 1 73 ? 3.754 10.494 53.772 1.00 47.03 73 LYS A CA 1
ATOM 590 C C . LYS A 1 73 ? 4.272 10.188 52.352 1.00 47.03 73 LYS A C 1
ATOM 592 O O . LYS A 1 73 ? 3.983 9.168 51.745 1.00 47.03 73 LYS A O 1
ATOM 597 N N . ALA A 1 74 ? 5.164 11.089 51.938 1.00 46.47 74 ALA A N 1
ATOM 598 C CA . ALA A 1 74 ? 6.030 11.078 50.767 1.00 46.47 74 ALA A CA 1
ATOM 599 C C . ALA A 1 74 ? 6.606 9.711 50.357 1.00 46.47 74 ALA A C 1
ATOM 601 O O . ALA A 1 74 ? 7.137 8.980 51.191 1.00 46.47 74 ALA A O 1
ATOM 602 N N . MET A 1 75 ? 6.637 9.472 49.043 1.00 41.12 75 MET A N 1
ATOM 603 C CA . MET A 1 75 ? 7.661 8.651 48.401 1.00 41.12 75 MET A CA 1
ATOM 604 C C . MET A 1 75 ? 7.907 9.191 46.988 1.00 41.12 75 MET A C 1
ATOM 606 O O . MET A 1 75 ? 7.066 9.096 46.097 1.00 41.12 75 MET A O 1
ATOM 610 N N . SER A 1 76 ? 9.036 9.872 46.839 1.00 58.69 76 SER A N 1
ATOM 611 C CA . SER A 1 76 ? 9.624 10.281 45.573 1.00 58.69 76 SER A CA 1
ATOM 612 C C . SER A 1 76 ? 10.477 9.127 45.060 1.00 58.69 76 SER A C 1
ATOM 614 O O . SER A 1 76 ? 11.599 8.973 45.527 1.00 58.69 76 SER A O 1
ATOM 616 N N . ASP A 1 77 ? 9.956 8.357 44.111 1.00 49.06 77 ASP A N 1
ATOM 617 C CA . ASP A 1 77 ? 10.754 7.486 43.248 1.00 49.06 77 ASP A CA 1
ATOM 618 C C . ASP A 1 77 ? 10.276 7.667 41.799 1.00 49.06 77 ASP A C 1
ATOM 620 O O . ASP A 1 77 ? 9.075 7.854 41.563 1.00 49.06 77 ASP A O 1
ATOM 624 N N . PRO A 1 78 ? 11.185 7.664 40.810 1.00 52.38 78 PRO A N 1
ATOM 625 C CA . PRO A 1 78 ? 10.806 7.766 39.413 1.00 52.38 78 PRO A CA 1
ATOM 626 C C . PR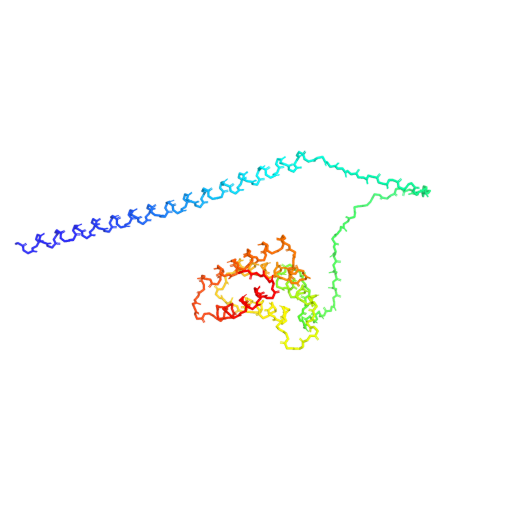O A 1 78 ? 10.068 6.488 39.006 1.00 52.38 78 PRO A C 1
ATOM 628 O O . PRO A 1 78 ? 10.610 5.387 39.064 1.00 52.38 78 PRO A O 1
ATOM 631 N N . ILE A 1 79 ? 8.818 6.642 38.573 1.00 57.38 79 ILE A N 1
ATOM 632 C CA . ILE A 1 79 ? 8.085 5.601 37.855 1.00 57.38 79 ILE A CA 1
ATOM 633 C C . ILE A 1 79 ? 8.788 5.407 36.500 1.00 57.38 79 ILE A C 1
ATOM 635 O O . ILE A 1 79 ? 8.533 6.123 35.533 1.00 57.38 79 ILE A O 1
ATOM 639 N N . ASP A 1 80 ? 9.725 4.461 36.447 1.00 55.41 80 ASP A N 1
ATOM 640 C CA . ASP A 1 80 ? 10.211 3.878 35.198 1.00 55.41 80 ASP A CA 1
ATOM 641 C C . ASP A 1 80 ? 9.050 3.087 34.577 1.00 55.41 80 ASP A C 1
ATOM 643 O O . ASP A 1 80 ? 8.653 2.031 35.069 1.00 55.41 80 ASP A O 1
ATOM 647 N N . GLN A 1 81 ? 8.431 3.650 33.536 1.00 55.97 81 GLN A N 1
ATOM 648 C CA . GLN A 1 81 ? 7.320 3.022 32.807 1.00 55.97 81 GLN A CA 1
ATOM 649 C C . GLN A 1 81 ? 7.791 2.026 31.741 1.00 55.97 81 GLN A C 1
ATOM 651 O O . GLN A 1 81 ? 6.992 1.582 30.912 1.00 55.97 81 GLN A O 1
ATOM 656 N N . SER A 1 82 ? 9.067 1.645 31.740 1.00 57.16 82 SER A N 1
ATOM 657 C CA . SER A 1 82 ? 9.558 0.623 30.826 1.00 57.16 82 SER A CA 1
ATOM 658 C C . SER A 1 82 ? 9.024 -0.745 31.253 1.00 57.16 82 SER A C 1
ATOM 660 O O . SER A 1 82 ? 9.358 -1.264 32.318 1.00 57.16 82 SER A O 1
ATOM 662 N N . ARG A 1 83 ? 8.193 -1.375 30.412 1.00 56.41 83 ARG A N 1
ATOM 663 C CA . ARG A 1 83 ? 7.820 -2.788 30.589 1.00 56.41 83 ARG A CA 1
ATOM 664 C C . ARG A 1 83 ? 9.023 -3.665 30.229 1.00 56.41 83 ARG A C 1
ATOM 666 O O . ARG A 1 83 ? 9.099 -4.186 29.123 1.00 56.41 83 ARG A O 1
ATOM 673 N N . ASN A 1 84 ? 9.974 -3.810 31.148 1.00 47.41 84 ASN A N 1
ATOM 674 C CA . ASN A 1 84 ? 11.065 -4.768 30.999 1.00 47.41 84 ASN A CA 1
ATOM 675 C C . ASN A 1 84 ? 10.523 -6.185 31.258 1.00 47.41 84 ASN A C 1
ATOM 677 O O . ASN A 1 84 ? 10.122 -6.500 32.378 1.00 47.41 84 ASN A O 1
ATOM 681 N N . ILE A 1 85 ? 10.477 -7.036 30.229 1.00 57.69 85 ILE A N 1
ATOM 682 C CA . ILE A 1 85 ? 10.219 -8.473 30.393 1.00 57.69 85 ILE A CA 1
ATOM 683 C C . ILE A 1 85 ? 11.558 -9.194 30.273 1.00 57.69 85 ILE A C 1
ATOM 685 O O . ILE A 1 85 ? 12.112 -9.320 29.185 1.00 57.69 85 ILE A O 1
ATOM 689 N N . GLN A 1 86 ? 12.070 -9.674 31.404 1.00 45.78 86 GLN A N 1
ATOM 690 C CA . GLN A 1 86 ? 13.341 -10.385 31.476 1.00 45.78 86 GLN A CA 1
ATOM 691 C C . GLN A 1 86 ? 13.087 -11.895 31.521 1.00 45.78 86 GLN A C 1
ATOM 693 O O . GLN A 1 86 ? 12.578 -12.421 32.509 1.00 45.78 86 GLN A O 1
ATOM 698 N N . ILE A 1 87 ? 13.420 -12.592 30.431 1.00 59.97 87 ILE A N 1
ATOM 699 C CA . ILE A 1 87 ? 13.338 -14.054 30.336 1.00 59.97 87 ILE A CA 1
ATOM 700 C C . ILE A 1 87 ? 14.756 -14.608 30.464 1.00 59.97 87 ILE A C 1
ATOM 702 O O . ILE A 1 87 ? 15.570 -14.456 29.557 1.00 59.97 87 ILE A O 1
ATOM 706 N N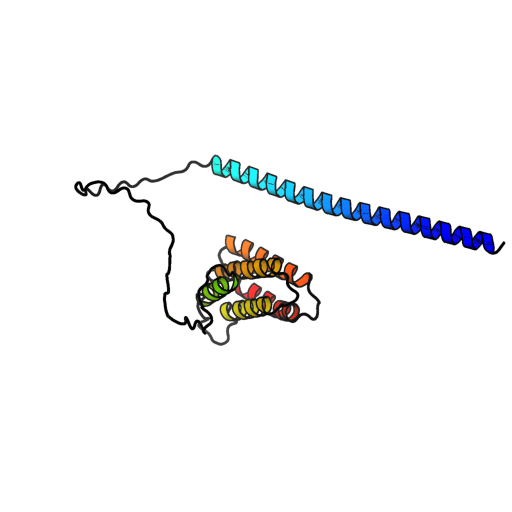 . THR A 1 88 ? 15.052 -15.260 31.586 1.00 44.00 88 THR A N 1
ATOM 707 C CA . THR A 1 88 ? 16.364 -15.868 31.839 1.00 44.00 88 THR A CA 1
ATOM 708 C C . THR A 1 88 ? 16.218 -17.386 31.895 1.00 44.00 88 THR A C 1
ATOM 710 O O . THR A 1 88 ? 15.536 -17.907 32.773 1.00 44.00 88 THR A O 1
ATOM 713 N N . GLY A 1 89 ? 16.884 -18.097 30.979 1.00 44.59 89 GLY A N 1
ATOM 714 C CA . GLY A 1 89 ? 17.141 -19.538 31.111 1.00 44.59 89 GLY A CA 1
ATOM 715 C C . GLY A 1 89 ? 16.144 -20.510 30.466 1.00 44.59 89 GLY A C 1
ATOM 716 O O . GLY A 1 89 ? 16.128 -21.673 30.856 1.00 44.59 89 GLY A O 1
ATOM 717 N N . GLY A 1 90 ? 15.347 -20.092 29.477 1.00 55.81 90 GLY A N 1
ATOM 718 C CA . GLY A 1 90 ? 14.464 -20.996 28.726 1.00 55.81 90 GLY A CA 1
ATOM 719 C C . GLY A 1 90 ? 14.443 -20.704 27.226 1.00 55.81 90 GLY A C 1
ATOM 720 O O . GLY A 1 90 ? 14.559 -19.552 26.813 1.00 55.81 90 GLY A O 1
ATOM 721 N N . THR A 1 91 ? 14.280 -21.741 26.399 1.00 47.69 91 THR A N 1
ATOM 722 C CA . THR A 1 91 ? 13.991 -21.583 24.966 1.00 47.69 91 THR A CA 1
ATOM 723 C C . THR A 1 91 ? 12.554 -21.094 24.805 1.00 47.69 91 THR A C 1
ATOM 725 O O . THR A 1 91 ? 11.610 -21.821 25.111 1.00 47.69 91 THR A O 1
ATOM 728 N N . VAL A 1 92 ? 12.374 -19.867 24.314 1.00 53.41 92 VAL A N 1
ATOM 729 C CA . VAL A 1 92 ? 11.056 -19.356 23.922 1.00 53.41 92 VAL A CA 1
ATOM 730 C C . VAL A 1 92 ? 10.716 -19.946 22.556 1.00 53.41 92 VAL A C 1
ATOM 732 O O . VAL A 1 92 ? 11.198 -19.474 21.530 1.00 53.41 92 VAL A O 1
ATOM 735 N N . ASN A 1 93 ? 9.914 -21.010 22.534 1.00 46.44 93 ASN A N 1
ATOM 736 C CA . ASN A 1 93 ? 9.382 -21.554 21.289 1.00 46.44 93 ASN A CA 1
ATOM 737 C C . ASN A 1 93 ? 8.108 -20.789 20.912 1.00 46.44 93 ASN A C 1
ATOM 739 O O . ASN A 1 93 ? 7.005 -21.149 21.320 1.00 46.44 93 ASN A O 1
ATOM 743 N N . ALA A 1 94 ? 8.271 -19.693 20.177 1.00 53.75 94 ALA A N 1
ATOM 744 C CA . ALA A 1 94 ? 7.159 -18.906 19.665 1.00 53.75 94 ALA A CA 1
ATOM 745 C C . ALA A 1 94 ? 6.769 -19.400 18.259 1.00 53.75 94 ALA A C 1
ATOM 747 O O . ALA A 1 94 ? 6.903 -18.696 17.264 1.00 53.75 94 ALA A O 1
ATOM 748 N N . SER A 1 95 ? 6.331 -20.656 18.161 1.00 43.91 95 SER A N 1
ATOM 749 C CA . SER A 1 95 ? 5.849 -21.253 16.914 1.00 43.91 95 SER A CA 1
ATOM 750 C C . SER A 1 95 ? 4.329 -21.099 16.815 1.00 43.91 95 SER A C 1
ATOM 752 O O . SER A 1 95 ? 3.566 -22.000 17.161 1.00 43.91 95 SER A O 1
ATOM 754 N N . GLY A 1 96 ? 3.893 -19.920 16.384 1.00 47.53 96 GLY A N 1
ATOM 755 C CA . GLY A 1 96 ? 2.500 -19.587 16.100 1.00 47.53 96 GLY A CA 1
ATOM 756 C C . GLY A 1 96 ? 2.410 -18.153 15.588 1.00 47.53 96 GLY A C 1
ATOM 757 O O . GLY A 1 96 ? 3.208 -17.311 15.998 1.00 47.53 96 GLY A O 1
ATOM 758 N N . ALA A 1 97 ? 1.468 -17.869 14.685 1.00 44.59 97 ALA A N 1
ATOM 759 C CA . ALA A 1 97 ? 1.163 -16.501 14.268 1.00 44.59 97 ALA A CA 1
ATOM 760 C C . ALA A 1 97 ? 0.761 -15.687 15.517 1.00 44.59 97 ALA A C 1
ATOM 762 O O . ALA A 1 97 ? -0.346 -15.842 16.025 1.00 44.59 97 ALA A O 1
ATOM 763 N N . GLY A 1 98 ? 1.699 -14.915 16.077 1.00 51.41 98 GLY A N 1
ATOM 764 C CA . GLY A 1 98 ? 1.569 -14.304 17.411 1.00 51.41 98 GLY A CA 1
ATOM 765 C C . GLY A 1 98 ? 2.846 -14.265 18.267 1.00 51.41 98 GLY A C 1
ATOM 766 O O . GLY A 1 98 ? 2.783 -13.924 19.447 1.00 51.41 98 GLY A O 1
ATOM 767 N N . ALA A 1 99 ? 4.011 -14.605 17.716 1.00 46.94 99 ALA A N 1
ATOM 768 C CA . ALA A 1 99 ? 5.291 -14.525 18.410 1.00 46.94 99 ALA A CA 1
ATOM 769 C C . ALA A 1 99 ? 5.752 -13.068 18.640 1.00 46.94 99 ALA A C 1
ATOM 771 O O . ALA A 1 99 ? 6.376 -12.482 17.770 1.00 46.94 99 ALA A O 1
ATOM 772 N N . LEU A 1 100 ? 5.457 -12.507 19.821 1.00 49.38 100 LEU A N 1
ATOM 773 C CA . LEU A 1 100 ? 6.141 -11.354 20.443 1.00 49.38 100 LEU A CA 1
ATOM 774 C C . LEU A 1 100 ? 6.452 -10.169 19.498 1.00 49.38 100 LEU A C 1
ATOM 776 O O . LEU A 1 100 ? 7.575 -10.012 19.028 1.00 49.38 100 LEU A O 1
ATOM 780 N N . GLY A 1 101 ? 5.473 -9.280 19.297 1.00 54.91 101 GLY A N 1
ATOM 781 C CA . GLY A 1 101 ? 5.646 -8.015 18.570 1.00 54.91 101 GLY A CA 1
ATOM 782 C C . GLY A 1 101 ? 6.562 -7.033 19.307 1.00 54.91 101 GLY A C 1
ATOM 783 O O . GLY A 1 101 ? 6.097 -6.141 20.016 1.00 54.91 101 GLY A O 1
ATOM 784 N N . LEU A 1 102 ? 7.871 -7.208 19.139 1.00 48.16 102 LEU A N 1
ATOM 785 C CA . LEU A 1 102 ? 8.924 -6.295 19.580 1.00 48.16 102 LEU A CA 1
ATOM 786 C C . LEU A 1 102 ? 9.403 -5.468 18.378 1.00 48.16 102 LEU A C 1
ATOM 788 O O . LEU A 1 102 ? 10.512 -5.646 17.888 1.00 48.16 102 LEU A O 1
ATOM 792 N N . GLY A 1 103 ? 8.546 -4.567 17.890 1.00 46.91 103 GLY A N 1
ATOM 793 C CA . GLY A 1 103 ? 8.934 -3.526 16.928 1.00 46.91 103 GLY A CA 1
ATOM 794 C C . GLY A 1 103 ? 8.747 -3.842 15.442 1.00 46.91 103 GLY A C 1
ATOM 795 O O . GLY A 1 103 ? 9.018 -2.962 14.629 1.00 46.91 103 GLY A O 1
ATOM 796 N N . ASP A 1 104 ? 8.246 -5.022 15.062 1.00 56.88 104 ASP A N 1
ATOM 797 C CA . ASP A 1 104 ? 7.899 -5.302 13.667 1.00 56.88 104 ASP A CA 1
ATOM 798 C C . ASP A 1 104 ? 6.440 -4.911 13.345 1.00 56.88 104 ASP A C 1
ATOM 800 O O . ASP A 1 104 ? 5.488 -5.110 14.111 1.00 56.88 104 ASP A O 1
ATOM 804 N N . ASN A 1 105 ? 6.241 -4.271 12.191 1.00 60.25 105 ASN A N 1
ATOM 805 C CA . ASN A 1 105 ? 4.897 -3.895 11.756 1.00 60.25 105 ASN A CA 1
ATOM 806 C C . ASN A 1 105 ? 4.054 -5.130 11.400 1.00 60.25 105 ASN A C 1
ATOM 808 O O . ASN A 1 105 ? 2.848 -5.105 11.631 1.00 60.25 105 ASN A O 1
ATOM 812 N N . SER A 1 106 ? 4.687 -6.210 10.932 1.00 60.16 106 SER A N 1
ATOM 813 C CA . SER A 1 106 ? 4.048 -7.475 10.540 1.00 60.16 106 SER A CA 1
ATOM 814 C C . SER A 1 106 ? 3.319 -8.165 11.704 1.00 60.16 106 SER A C 1
ATOM 816 O O . SER A 1 106 ? 2.114 -8.422 11.606 1.00 60.16 106 SER A O 1
ATOM 818 N N . GLY A 1 107 ? 3.975 -8.365 12.855 1.00 61.25 107 GLY A N 1
ATOM 819 C CA . GLY A 1 107 ? 3.345 -8.977 14.029 1.00 61.25 107 GLY A CA 1
ATOM 820 C C . GLY A 1 107 ? 2.194 -8.142 14.601 1.00 61.25 107 GLY A C 1
ATOM 821 O O . GLY A 1 107 ? 1.193 -8.682 15.081 1.00 61.25 107 GLY A O 1
ATOM 822 N N . THR A 1 108 ? 2.288 -6.814 14.486 1.00 67.50 108 THR A N 1
ATOM 823 C CA . THR A 1 108 ? 1.237 -5.884 14.931 1.00 67.50 108 THR A CA 1
ATOM 824 C C . THR A 1 108 ? -0.005 -5.925 14.027 1.00 67.50 108 THR A C 1
ATOM 826 O O . THR A 1 108 ? -1.126 -5.916 14.540 1.00 67.50 108 THR A O 1
ATOM 829 N N . VAL A 1 109 ? 0.179 -5.976 12.700 1.00 74.69 109 VAL A N 1
ATOM 830 C CA . VAL A 1 109 ? -0.912 -6.116 11.710 1.00 74.69 109 VAL A CA 1
ATOM 831 C C . VAL A 1 109 ? -1.648 -7.432 11.950 1.00 74.69 109 VAL A C 1
ATOM 833 O O . VAL A 1 109 ? -2.845 -7.428 12.221 1.00 74.69 109 VAL A O 1
ATOM 836 N N . ALA A 1 110 ? -0.919 -8.551 12.007 1.00 72.12 110 ALA A N 1
ATOM 837 C CA . ALA A 1 110 ? -1.522 -9.873 12.190 1.00 72.12 110 ALA A CA 1
ATOM 838 C C . ALA A 1 110 ? -2.386 -9.960 13.465 1.00 72.12 110 ALA A C 1
ATOM 840 O O . ALA A 1 110 ? -3.481 -10.527 13.455 1.00 72.12 110 ALA A O 1
ATOM 841 N N . ASN A 1 111 ? -1.923 -9.359 14.568 1.00 67.88 111 ASN A N 1
ATOM 842 C CA . ASN A 1 111 ? -2.672 -9.322 15.824 1.00 67.88 111 ASN A CA 1
ATOM 843 C C . ASN A 1 111 ? -3.964 -8.489 15.737 1.00 67.88 111 ASN A C 1
ATOM 845 O O . ASN A 1 111 ? -4.946 -8.806 16.405 1.00 67.88 111 ASN A O 1
ATOM 849 N N . THR A 1 112 ? -3.969 -7.428 14.933 1.00 69.06 112 THR A N 1
ATOM 850 C CA . THR A 1 112 ? -5.125 -6.535 14.786 1.00 69.06 112 THR A CA 1
ATOM 851 C C . THR A 1 112 ? -6.163 -7.148 13.839 1.00 69.06 112 THR A C 1
ATOM 853 O O . THR A 1 112 ? -7.342 -7.182 14.186 1.00 69.06 112 THR A O 1
ATOM 856 N N . ILE A 1 113 ? -5.742 -7.799 12.742 1.00 75.56 113 ILE A N 1
ATOM 857 C CA . ILE A 1 113 ? -6.646 -8.610 11.899 1.00 75.56 113 ILE A CA 1
ATOM 858 C C . ILE A 1 113 ? -7.352 -9.685 12.723 1.00 75.56 113 ILE A C 1
ATOM 860 O O . ILE A 1 113 ? -8.557 -9.888 12.586 1.00 75.56 113 ILE A O 1
ATOM 864 N N . ASN A 1 114 ? -6.628 -10.373 13.608 1.00 75.25 114 ASN A N 1
ATOM 865 C CA . ASN A 1 114 ? -7.206 -11.441 14.423 1.00 75.25 114 ASN A CA 1
ATOM 866 C C . ASN A 1 114 ? -8.312 -10.964 15.378 1.00 75.25 114 ASN A C 1
ATOM 868 O O . ASN A 1 114 ? -9.151 -11.780 15.764 1.00 75.25 114 ASN A O 1
ATOM 872 N N . GLN A 1 115 ? -8.346 -9.670 15.711 1.00 75.56 115 GLN A N 1
ATOM 873 C CA . GLN A 1 115 ? -9.387 -9.055 16.540 1.00 75.56 115 GLN A CA 1
ATOM 874 C C . GLN A 1 115 ? -10.655 -8.692 15.757 1.00 75.56 115 GLN A C 1
ATOM 876 O O . GLN A 1 115 ? -11.695 -8.460 16.375 1.00 75.56 115 GLN A O 1
ATOM 881 N N . LEU A 1 116 ? -10.614 -8.694 14.418 1.00 76.38 116 LEU A N 1
ATOM 882 C CA . LEU A 1 116 ? -11.822 -8.552 13.611 1.00 76.38 116 LEU A CA 1
ATOM 883 C C . LEU A 1 116 ? -12.757 -9.735 13.874 1.00 76.38 116 LEU A C 1
ATOM 885 O O . LEU A 1 116 ? -12.334 -10.898 13.930 1.00 76.38 116 LEU A O 1
ATOM 889 N N . SER A 1 117 ? -14.040 -9.415 14.043 1.00 71.06 117 SER A N 1
ATOM 890 C CA . SER A 1 117 ? -15.086 -10.418 14.222 1.00 71.06 117 SER A CA 1
ATOM 891 C C . SER A 1 117 ? -15.189 -11.272 12.965 1.00 71.06 117 SER A C 1
ATOM 893 O O . SER A 1 117 ? -15.269 -10.736 11.859 1.00 71.06 117 SER A O 1
ATOM 895 N N . ASP A 1 118 ? -15.204 -12.591 13.138 1.00 64.88 118 ASP A N 1
ATOM 896 C CA . ASP A 1 118 ? -15.464 -13.496 12.025 1.00 64.88 118 ASP A CA 1
ATOM 897 C C . ASP A 1 118 ? -16.890 -13.257 11.514 1.00 64.88 118 ASP A C 1
ATOM 899 O O . ASP A 1 118 ? -17.832 -13.062 12.293 1.00 64.88 118 ASP A O 1
ATOM 903 N N . SER A 1 119 ? -17.061 -13.278 10.192 1.00 58.75 119 SER A N 1
ATOM 904 C CA . SER A 1 119 ? -18.397 -13.221 9.602 1.00 58.75 119 SER A CA 1
ATOM 905 C C . SER A 1 119 ? -19.228 -14.399 10.116 1.00 58.75 119 SER A C 1
ATOM 907 O O . SER A 1 119 ? -18.819 -15.555 9.998 1.00 58.75 119 SER A O 1
ATOM 909 N N . SER A 1 120 ? -20.414 -14.126 10.667 1.00 53.53 120 SER A N 1
ATOM 910 C CA . SER A 1 120 ? -21.310 -15.168 11.195 1.00 53.53 120 SER A CA 1
ATOM 911 C C . SER A 1 120 ? -21.882 -16.097 10.113 1.00 53.53 120 SER A C 1
ATOM 913 O O . SER A 1 120 ? -22.582 -17.053 10.435 1.00 53.53 120 SER A O 1
ATOM 915 N N . GLU A 1 121 ? -21.587 -15.836 8.836 1.00 51.25 121 GLU A N 1
ATOM 916 C CA . GLU A 1 121 ? -22.032 -16.630 7.695 1.00 51.25 121 GLU A CA 1
ATOM 917 C C . GLU A 1 121 ? -20.829 -17.140 6.877 1.00 51.25 121 GLU A C 1
ATOM 919 O O . GLU A 1 121 ? -20.022 -16.331 6.411 1.00 51.25 121 GLU A O 1
ATOM 924 N N . PRO A 1 122 ? -20.717 -18.463 6.646 1.00 49.47 122 PRO A N 1
ATOM 925 C CA . PRO A 1 122 ? -19.559 -19.077 5.989 1.00 49.47 122 PRO A CA 1
ATOM 926 C C . PRO A 1 122 ? -19.374 -18.681 4.513 1.00 49.47 122 PRO A C 1
ATOM 928 O O . PRO A 1 122 ? -18.250 -18.755 4.018 1.00 49.47 122 PRO A O 1
ATOM 931 N N . ASP A 1 123 ? -20.436 -18.222 3.839 1.00 51.75 123 ASP A N 1
ATOM 932 C CA . ASP A 1 123 ? -20.436 -17.855 2.412 1.00 51.75 123 ASP A CA 1
ATOM 933 C C . ASP A 1 123 ? -20.306 -16.346 2.145 1.00 51.75 123 ASP A C 1
ATOM 935 O O . ASP A 1 123 ? -20.220 -15.922 0.989 1.00 51.75 123 ASP A O 1
ATOM 939 N N . LYS A 1 124 ? -20.266 -15.503 3.186 1.00 56.44 124 LYS A N 1
ATOM 940 C CA . LYS A 1 124 ? -20.012 -14.070 2.999 1.00 56.44 124 LYS A CA 1
ATOM 941 C C . LYS A 1 124 ? -18.508 -13.812 2.871 1.00 56.44 124 LYS A C 1
ATOM 943 O O . LYS A 1 124 ? -17.733 -14.358 3.660 1.00 56.44 124 LYS A O 1
ATOM 948 N N . PRO A 1 125 ? -18.074 -12.963 1.918 1.00 65.50 125 PRO A N 1
ATOM 949 C CA . PRO A 1 125 ? -16.687 -12.537 1.854 1.00 65.50 125 PRO A CA 1
ATOM 950 C C . PRO A 1 125 ? -16.311 -11.876 3.184 1.00 65.50 125 PRO A C 1
ATOM 952 O O . PRO A 1 125 ? -16.895 -10.876 3.592 1.00 65.50 125 PRO A O 1
ATOM 955 N N . ASP A 1 126 ? -15.377 -12.510 3.886 1.00 83.62 126 ASP A N 1
ATOM 956 C CA . ASP A 1 126 ? -14.953 -12.126 5.225 1.00 83.62 126 ASP A CA 1
ATOM 957 C C . ASP A 1 126 ? -13.767 -11.167 5.120 1.00 83.62 126 ASP A C 1
ATOM 959 O O . ASP A 1 126 ? -12.697 -11.531 4.614 1.00 83.62 126 ASP A O 1
ATOM 963 N N . ILE A 1 127 ? -13.970 -9.936 5.594 1.00 87.50 127 ILE A N 1
ATOM 964 C CA . ILE A 1 127 ? -12.967 -8.872 5.562 1.00 87.50 127 ILE A CA 1
ATOM 965 C C . ILE A 1 127 ? -11.667 -9.312 6.239 1.00 87.50 127 ILE A C 1
ATOM 967 O O . ILE A 1 127 ? -10.588 -9.033 5.720 1.00 87.50 127 ILE A O 1
ATOM 971 N N . LYS A 1 128 ? -11.761 -10.099 7.317 1.00 86.38 128 LYS A N 1
ATOM 972 C CA . LYS A 1 128 ? -10.612 -10.644 8.037 1.00 86.38 128 LYS A CA 1
ATOM 973 C C . LYS A 1 128 ? -9.764 -11.531 7.134 1.00 86.38 128 LYS A C 1
ATOM 975 O O . LYS A 1 128 ? -8.576 -11.284 6.955 1.00 86.38 128 LYS A O 1
ATOM 980 N N . LYS A 1 129 ? -10.391 -12.513 6.476 1.00 88.69 129 LYS A N 1
ATOM 981 C CA . LYS A 1 129 ? -9.708 -13.435 5.551 1.00 88.69 129 LYS A CA 1
ATOM 982 C C . LYS A 1 129 ? -9.083 -12.705 4.365 1.00 88.69 129 LYS A C 1
ATOM 984 O O . LYS A 1 129 ? -8.013 -13.104 3.905 1.00 88.69 129 LYS A O 1
ATOM 989 N N . LEU A 1 130 ? -9.752 -11.679 3.838 1.00 91.69 130 LEU A N 1
ATOM 990 C CA . LEU A 1 130 ? -9.224 -10.895 2.721 1.00 91.69 130 LEU A CA 1
ATOM 991 C C . LEU A 1 130 ? -8.004 -10.066 3.138 1.00 91.69 130 LEU A C 1
ATOM 993 O O . LEU A 1 130 ? -7.007 -10.074 2.417 1.00 91.69 130 LEU A O 1
ATOM 997 N N . LEU A 1 131 ? -8.055 -9.415 4.303 1.00 91.50 131 LEU A N 1
ATOM 998 C CA . LEU A 1 131 ? -6.935 -8.640 4.840 1.00 91.50 131 LEU A CA 1
ATOM 999 C C . LEU A 1 131 ? -5.746 -9.540 5.202 1.00 91.50 131 LEU A C 1
ATOM 1001 O O . LEU A 1 131 ? -4.622 -9.202 4.842 1.00 91.50 131 LEU A O 1
ATOM 1005 N N . THR A 1 132 ? -5.972 -10.725 5.787 1.00 89.88 132 THR A N 1
ATOM 1006 C CA . THR A 1 132 ? -4.892 -11.698 6.046 1.00 89.88 132 THR A CA 1
ATOM 1007 C C . THR A 1 132 ? -4.201 -12.121 4.752 1.00 89.88 132 THR A C 1
ATOM 1009 O O . THR A 1 132 ? -2.977 -12.121 4.673 1.00 89.88 132 THR A O 1
ATOM 1012 N N . LYS A 1 133 ? -4.968 -12.452 3.702 1.00 90.06 133 LYS A N 1
ATOM 1013 C CA . LYS A 1 133 ? -4.392 -12.836 2.402 1.00 90.06 133 LYS A CA 1
ATOM 1014 C C . LYS A 1 133 ? -3.577 -11.705 1.778 1.00 90.06 133 LYS A C 1
ATOM 1016 O O . LYS A 1 133 ? -2.530 -11.971 1.194 1.00 90.06 133 LYS A O 1
ATOM 1021 N N . LEU A 1 134 ? -4.056 -10.465 1.896 1.00 93.56 134 LEU A N 1
ATOM 1022 C CA . LEU A 1 134 ? -3.349 -9.290 1.395 1.00 93.56 134 LEU A CA 1
ATOM 1023 C C . LEU A 1 134 ? -2.042 -9.056 2.165 1.00 93.56 134 LEU A C 1
ATOM 1025 O O . LEU A 1 134 ? -1.007 -8.843 1.538 1.00 93.56 134 LEU A O 1
ATOM 1029 N N . GLN A 1 135 ? -2.071 -9.173 3.496 1.00 91.38 135 GLN A N 1
ATOM 1030 C CA . GLN A 1 135 ? -0.881 -9.095 4.344 1.00 91.38 135 GLN A CA 1
ATOM 1031 C C . GLN A 1 135 ? 0.166 -10.134 3.930 1.00 91.38 135 GLN A C 1
ATOM 1033 O O . GLN A 1 135 ? 1.304 -9.774 3.642 1.00 91.38 135 GLN A O 1
ATOM 1038 N N . THR A 1 136 ? -0.223 -11.408 3.833 1.00 89.88 136 THR A N 1
ATOM 1039 C CA . THR A 1 136 ? 0.698 -12.487 3.447 1.00 89.88 136 THR A CA 1
ATOM 1040 C C . THR A 1 136 ? 1.299 -12.259 2.060 1.00 89.88 136 THR A C 1
ATOM 1042 O O . THR A 1 136 ? 2.481 -12.520 1.853 1.00 89.88 136 THR A O 1
ATOM 1045 N N . ALA A 1 137 ? 0.513 -11.751 1.105 1.00 91.38 137 ALA A N 1
ATOM 1046 C CA . ALA A 1 137 ? 1.016 -11.437 -0.230 1.00 91.38 137 ALA A CA 1
ATOM 1047 C C . ALA A 1 137 ? 2.062 -10.308 -0.206 1.00 91.38 137 ALA A C 1
ATOM 1049 O O . ALA A 1 137 ? 3.053 -10.392 -0.925 1.00 91.38 137 ALA A O 1
ATOM 1050 N N . ILE A 1 138 ? 1.862 -9.278 0.625 1.00 91.44 138 ILE A N 1
ATOM 1051 C CA . ILE A 1 138 ? 2.814 -8.169 0.797 1.00 91.44 138 ILE A CA 1
ATOM 1052 C C . ILE A 1 138 ? 4.109 -8.652 1.458 1.00 91.44 138 ILE A C 1
ATOM 1054 O O . ILE A 1 138 ? 5.198 -8.289 1.024 1.00 91.44 138 ILE A O 1
ATOM 1058 N N . GLU A 1 139 ? 4.006 -9.498 2.481 1.00 88.25 139 GLU A N 1
ATOM 1059 C CA . GLU A 1 139 ? 5.166 -10.041 3.197 1.00 88.25 139 GLU A CA 1
ATOM 1060 C C . GLU A 1 139 ? 6.006 -10.989 2.331 1.00 88.25 139 GLU A C 1
ATOM 1062 O O . GLU A 1 139 ? 7.231 -11.022 2.464 1.00 88.25 139 GLU A O 1
ATOM 1067 N N . ALA A 1 140 ? 5.360 -11.729 1.426 1.00 89.38 140 ALA A N 1
ATOM 1068 C CA . ALA A 1 140 ? 6.017 -12.649 0.504 1.00 89.38 140 ALA A CA 1
ATOM 1069 C C . ALA A 1 140 ? 6.644 -11.960 -0.724 1.00 89.38 140 ALA A C 1
ATOM 1071 O O . ALA A 1 140 ? 7.409 -12.600 -1.447 1.00 89.38 140 ALA A O 1
ATOM 1072 N N . GLU A 1 141 ? 6.332 -10.687 -0.990 1.00 89.31 141 GLU A N 1
ATOM 1073 C CA . GLU A 1 141 ? 6.819 -9.983 -2.178 1.00 89.31 141 GLU A CA 1
ATOM 1074 C C . GLU A 1 141 ? 8.273 -9.530 -2.010 1.00 89.31 141 GLU A C 1
ATOM 1076 O O . GLU A 1 141 ? 8.595 -8.618 -1.245 1.00 89.31 141 GLU A O 1
ATOM 1081 N N . THR A 1 142 ? 9.169 -10.154 -2.770 1.00 89.62 142 THR A N 1
ATOM 1082 C CA . THR A 1 142 ? 10.611 -9.892 -2.710 1.00 89.62 142 THR A CA 1
ATOM 1083 C C . THR A 1 142 ? 11.033 -8.641 -3.472 1.00 89.62 142 THR A C 1
ATOM 1085 O O . THR A 1 142 ? 12.115 -8.126 -3.215 1.00 89.62 142 THR A O 1
ATOM 1088 N N . ASN A 1 143 ? 10.217 -8.160 -4.414 1.00 87.94 143 ASN A N 1
ATOM 1089 C CA . ASN A 1 143 ? 10.525 -6.971 -5.214 1.00 87.94 143 ASN A CA 1
ATOM 1090 C C . ASN A 1 143 ? 10.063 -5.664 -4.553 1.00 87.94 143 ASN A C 1
ATOM 1092 O O . ASN A 1 143 ? 10.260 -4.592 -5.121 1.00 87.94 143 ASN A O 1
ATOM 1096 N N . LEU A 1 144 ? 9.443 -5.746 -3.373 1.00 87.69 144 LEU A N 1
ATOM 1097 C CA . LEU A 1 144 ? 9.090 -4.586 -2.568 1.00 87.69 144 LEU A CA 1
ATOM 1098 C C . LEU A 1 144 ? 10.280 -4.154 -1.709 1.00 87.69 144 LEU A C 1
ATOM 1100 O O . LEU A 1 144 ? 10.895 -4.992 -1.046 1.00 87.69 144 LEU A O 1
ATOM 1104 N N . SER A 1 145 ? 10.557 -2.850 -1.668 1.00 87.81 145 SER A N 1
ATOM 1105 C CA . SER A 1 145 ? 11.507 -2.296 -0.702 1.00 87.81 145 SER A CA 1
ATOM 1106 C C . SER A 1 145 ? 10.979 -2.443 0.733 1.00 87.81 145 SER A C 1
ATOM 1108 O O . SER A 1 145 ? 9.778 -2.624 0.953 1.00 87.81 145 SER A O 1
ATOM 1110 N N . GLU A 1 146 ? 11.868 -2.380 1.727 1.00 84.94 146 GLU A N 1
ATOM 1111 C CA . GLU A 1 146 ? 11.463 -2.444 3.139 1.00 84.94 146 GLU A CA 1
ATOM 1112 C C . GLU A 1 146 ? 10.543 -1.275 3.524 1.00 84.94 146 GLU A C 1
ATOM 1114 O O . GLU A 1 146 ? 9.550 -1.493 4.221 1.00 84.94 146 GLU A O 1
ATOM 1119 N N . ASP A 1 147 ? 10.819 -0.072 3.009 1.00 84.81 147 ASP A N 1
ATOM 1120 C CA . ASP A 1 147 ? 10.015 1.131 3.247 1.00 84.81 147 ASP A CA 1
ATOM 1121 C C . ASP A 1 147 ? 8.614 0.998 2.634 1.00 84.81 147 ASP A C 1
ATOM 1123 O O . ASP A 1 147 ? 7.612 1.175 3.332 1.00 84.81 147 ASP A O 1
ATOM 1127 N N . ASP A 1 148 ? 8.528 0.590 1.363 1.00 88.25 148 ASP A N 1
ATOM 1128 C CA . ASP A 1 148 ? 7.247 0.354 0.685 1.00 88.25 148 ASP A CA 1
ATOM 1129 C C . ASP A 1 148 ? 6.438 -0.742 1.391 1.00 88.25 148 ASP A C 1
ATOM 1131 O O . ASP A 1 148 ? 5.205 -0.703 1.437 1.00 88.25 148 ASP A O 1
ATOM 1135 N N . ARG A 1 149 ? 7.123 -1.743 1.959 1.00 88.56 149 ARG A N 1
ATOM 1136 C CA . ARG A 1 149 ? 6.481 -2.865 2.652 1.00 88.56 149 ARG A CA 1
ATOM 1137 C C . ARG A 1 149 ? 5.921 -2.402 3.981 1.00 88.56 149 ARG A C 1
ATOM 1139 O O . ARG A 1 149 ? 4.789 -2.744 4.318 1.00 88.56 149 ARG A O 1
ATOM 1146 N N . ALA A 1 150 ? 6.698 -1.623 4.725 1.00 87.75 150 ALA A N 1
ATOM 1147 C CA . ALA A 1 150 ? 6.252 -1.022 5.968 1.00 87.75 150 ALA A CA 1
ATOM 1148 C C . ALA A 1 150 ? 5.039 -0.109 5.734 1.00 87.75 150 ALA A C 1
ATOM 1150 O O . ALA A 1 150 ? 4.049 -0.239 6.457 1.00 87.75 150 ALA A O 1
ATOM 1151 N N . GLU A 1 151 ? 5.073 0.737 4.699 1.00 89.62 151 GLU A N 1
ATOM 1152 C CA . GLU A 1 151 ? 3.949 1.606 4.337 1.00 89.62 151 GLU A CA 1
ATOM 1153 C C . GLU A 1 151 ? 2.714 0.789 3.937 1.00 89.62 151 GLU A C 1
ATOM 1155 O O . GLU A 1 151 ? 1.613 1.060 4.425 1.00 89.62 151 GLU A O 1
ATOM 1160 N N . ALA A 1 152 ? 2.879 -0.243 3.104 1.00 92.62 152 ALA A N 1
ATOM 1161 C CA . ALA A 1 152 ? 1.783 -1.117 2.696 1.00 92.62 152 ALA A CA 1
ATOM 1162 C C . ALA A 1 152 ? 1.126 -1.807 3.901 1.00 92.62 152 ALA A C 1
ATOM 1164 O O . ALA A 1 152 ? -0.099 -1.807 4.015 1.00 92.62 152 ALA A O 1
ATOM 1165 N N . LEU A 1 153 ? 1.923 -2.335 4.836 1.00 88.81 153 LEU A N 1
ATOM 1166 C CA . LEU A 1 153 ? 1.427 -2.935 6.077 1.00 88.81 153 LEU A CA 1
ATOM 1167 C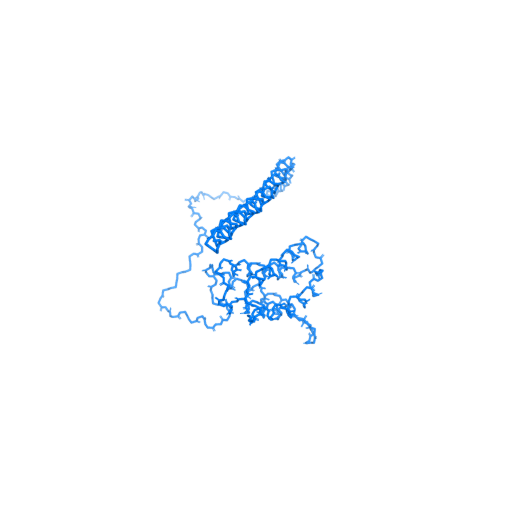 C . LEU A 1 153 ? 0.715 -1.911 6.976 1.00 88.81 153 LEU A C 1
ATOM 1169 O O . LEU A 1 153 ? -0.293 -2.239 7.602 1.00 88.81 153 LEU A O 1
ATOM 1173 N N . GLU A 1 154 ? 1.175 -0.660 7.016 1.00 90.25 154 GLU A N 1
ATOM 1174 C CA . GLU A 1 154 ? 0.475 0.417 7.722 1.00 90.25 154 GLU A CA 1
ATOM 1175 C C . GLU A 1 154 ? -0.890 0.730 7.090 1.00 90.25 154 GLU A C 1
ATOM 1177 O O . GLU A 1 154 ? -1.874 0.924 7.810 1.00 90.25 154 GLU A O 1
ATOM 1182 N N . GLN A 1 155 ? -0.996 0.675 5.759 1.00 93.50 155 GLN A N 1
ATOM 1183 C CA . GLN A 1 155 ? -2.282 0.813 5.074 1.00 93.50 155 GLN A CA 1
ATOM 1184 C C . GLN A 1 155 ? -3.249 -0.328 5.412 1.00 93.50 155 GLN A C 1
ATOM 1186 O O . GLN A 1 155 ? -4.445 -0.072 5.561 1.00 93.50 155 GLN A O 1
ATOM 1191 N N . ILE A 1 156 ? -2.763 -1.563 5.602 1.00 92.25 156 ILE A N 1
ATOM 1192 C CA . ILE A 1 156 ? -3.617 -2.674 6.060 1.00 92.25 156 ILE A CA 1
ATOM 1193 C C . ILE A 1 156 ? -4.210 -2.361 7.442 1.00 92.25 156 ILE A C 1
ATOM 1195 O O . ILE A 1 156 ? -5.421 -2.499 7.604 1.00 92.25 156 ILE A O 1
ATOM 1199 N N . LYS A 1 157 ? -3.431 -1.815 8.393 1.00 87.06 157 LYS A N 1
ATOM 1200 C CA . LYS A 1 157 ? -3.957 -1.412 9.720 1.00 87.06 157 LYS A CA 1
ATOM 1201 C C . LYS A 1 157 ? -5.099 -0.399 9.619 1.00 87.06 157 LYS A C 1
ATOM 1203 O O . LYS A 1 157 ? -6.017 -0.398 10.438 1.00 87.06 157 LYS A O 1
ATOM 1208 N N . ILE A 1 158 ? -5.041 0.504 8.640 1.00 90.06 158 ILE A N 1
ATOM 1209 C CA . ILE A 1 158 ? -6.112 1.481 8.402 1.00 90.06 158 ILE A CA 1
ATOM 1210 C C . ILE A 1 158 ? -7.374 0.776 7.888 1.00 90.06 158 ILE A C 1
ATOM 1212 O O . ILE A 1 158 ? -8.474 1.080 8.351 1.00 90.06 158 ILE A O 1
ATOM 1216 N N . LEU A 1 159 ? -7.226 -0.175 6.961 1.00 90.88 159 LEU A N 1
ATOM 1217 C CA . LEU A 1 159 ? -8.345 -0.954 6.425 1.00 90.88 159 LEU A CA 1
ATOM 1218 C C . LEU A 1 159 ? -8.969 -1.880 7.476 1.00 90.88 159 LEU A C 1
ATOM 1220 O O . LEU A 1 159 ? -10.186 -2.035 7.489 1.00 90.88 159 LEU A O 1
ATOM 1224 N N . GLU A 1 160 ? -8.169 -2.437 8.384 1.00 84.81 160 GLU A N 1
ATOM 1225 C CA . GLU A 1 160 ? -8.645 -3.204 9.541 1.00 84.81 160 GLU A CA 1
ATOM 1226 C C . GLU A 1 160 ? -9.508 -2.353 10.465 1.00 84.81 160 GLU A C 1
ATOM 1228 O O . GLU A 1 160 ? -10.655 -2.705 10.727 1.00 84.81 160 GLU A O 1
ATOM 1233 N N . LYS A 1 161 ? -8.997 -1.193 10.899 1.00 85.94 161 LYS A N 1
ATOM 1234 C CA . LYS A 1 161 ? -9.755 -0.260 11.748 1.00 85.94 161 LYS A CA 1
ATOM 1235 C C . LYS A 1 161 ? -11.055 0.184 11.086 1.00 85.94 161 LYS A C 1
ATOM 1237 O O . LYS A 1 161 ? -12.073 0.325 11.755 1.00 85.94 161 LYS A O 1
ATOM 1242 N N . LEU A 1 162 ? -11.043 0.393 9.769 1.00 87.38 162 LEU A N 1
ATOM 1243 C CA . LEU A 1 162 ? -12.266 0.671 9.019 1.00 87.38 162 LEU A CA 1
ATOM 1244 C C . LEU A 1 162 ? -13.194 -0.555 8.961 1.00 87.38 162 LEU A C 1
ATOM 1246 O O . LEU A 1 162 ? -14.408 -0.390 8.991 1.00 87.38 162 LEU A O 1
ATOM 1250 N N . GLY A 1 163 ? -12.651 -1.771 8.912 1.00 85.56 163 GLY A N 1
ATOM 1251 C CA . GLY A 1 163 ? -13.406 -3.024 8.967 1.00 85.56 163 GLY A CA 1
ATOM 1252 C C . GLY A 1 163 ? -14.203 -3.215 10.256 1.00 85.56 163 GLY A C 1
ATOM 1253 O O . GLY A 1 163 ? -15.271 -3.821 10.210 1.00 85.56 163 GLY A O 1
ATOM 1254 N N . GLU A 1 164 ? -13.750 -2.648 11.378 1.00 83.81 164 GLU A N 1
ATOM 1255 C CA . GLU A 1 164 ? -14.517 -2.626 12.632 1.00 83.81 164 GLU A CA 1
ATOM 1256 C C . GLU A 1 164 ? -15.788 -1.768 12.523 1.00 83.81 164 GLU A C 1
ATOM 1258 O O . GLU A 1 164 ? -16.821 -2.104 13.105 1.00 83.81 164 GLU A O 1
ATOM 1263 N N . ASN A 1 165 ? -15.736 -0.661 11.768 1.00 82.62 165 ASN A N 1
ATOM 1264 C CA . ASN A 1 165 ? -16.884 0.217 11.534 1.00 82.62 165 ASN A CA 1
ATOM 1265 C C . ASN A 1 165 ? -16.867 0.864 10.129 1.00 82.62 165 ASN A C 1
ATOM 1267 O O . ASN A 1 165 ? -16.499 2.036 9.984 1.00 82.62 165 ASN A O 1
ATOM 1271 N N . PRO A 1 166 ? -17.344 0.150 9.089 1.00 82.75 166 PRO A N 1
ATOM 1272 C CA . PRO A 1 166 ? -17.275 0.617 7.698 1.00 82.75 166 PRO A CA 1
ATOM 1273 C C . PRO A 1 166 ? -18.081 1.892 7.389 1.00 82.75 166 PRO A C 1
ATOM 1275 O O . PRO A 1 166 ? -17.883 2.531 6.354 1.00 82.75 166 PRO A O 1
ATOM 1278 N N . GLN A 1 167 ? -19.015 2.274 8.266 1.00 81.19 167 GLN A N 1
ATOM 1279 C CA . GLN A 1 167 ? -19.870 3.458 8.102 1.00 81.19 167 GLN A CA 1
ATOM 1280 C C . GLN A 1 167 ? -19.229 4.742 8.643 1.00 81.19 167 GLN A C 1
ATOM 1282 O O . GLN A 1 167 ? -19.785 5.831 8.485 1.00 81.19 167 GLN A O 1
ATOM 1287 N N . GLU A 1 168 ? -18.080 4.643 9.311 1.00 83.69 168 GLU A N 1
ATOM 1288 C CA . GLU A 1 168 ? -17.450 5.794 9.941 1.00 83.69 168 GLU A CA 1
ATOM 1289 C C . GLU A 1 168 ? -16.835 6.723 8.874 1.00 83.69 168 GLU A C 1
ATOM 1291 O O . GLU A 1 168 ? -15.858 6.408 8.193 1.00 83.69 168 GLU A O 1
ATOM 1296 N N . SER A 1 169 ? -17.458 7.890 8.696 1.00 76.62 169 SER A N 1
ATOM 1297 C CA . SER A 1 169 ? -17.178 8.808 7.584 1.00 76.62 169 SER A CA 1
ATOM 1298 C C . SER A 1 169 ? -15.739 9.343 7.540 1.00 76.62 169 SER A C 1
ATOM 1300 O O . SER A 1 169 ? -15.236 9.662 6.455 1.00 76.62 169 SER A O 1
ATOM 1302 N N . THR A 1 170 ? -15.060 9.461 8.687 1.00 78.19 170 THR A N 1
ATOM 1303 C CA . THR A 1 170 ? -13.678 9.958 8.740 1.00 78.19 170 THR A CA 1
ATOM 1304 C C . THR A 1 170 ? -12.673 8.867 8.352 1.00 78.19 170 THR A C 1
ATOM 1306 O O . THR A 1 170 ? -11.755 9.132 7.571 1.00 78.19 170 THR A O 1
ATOM 1309 N N . MET A 1 171 ? -12.920 7.622 8.753 1.00 84.88 171 MET A N 1
ATOM 1310 C CA . MET A 1 171 ? -12.160 6.424 8.409 1.00 84.88 171 MET A CA 1
ATOM 1311 C C . MET A 1 171 ? -12.398 5.999 6.969 1.00 84.88 171 MET A C 1
ATOM 1313 O O . MET A 1 171 ? -11.473 5.495 6.346 1.00 84.88 171 MET A O 1
ATOM 1317 N N . GLN A 1 172 ? -13.554 6.288 6.363 1.00 87.25 172 GLN A N 1
ATOM 1318 C CA . GLN A 1 172 ? -13.729 6.071 4.922 1.00 87.25 172 GLN A CA 1
ATOM 1319 C C . GLN A 1 172 ? -12.739 6.894 4.087 1.00 87.25 172 GLN A C 1
ATOM 1321 O O . GLN A 1 172 ? -12.258 6.423 3.058 1.00 87.25 172 GLN A O 1
ATOM 1326 N N . LYS A 1 173 ? -12.392 8.121 4.506 1.00 90.25 173 LYS A N 1
ATOM 1327 C CA . LYS A 1 173 ? -11.349 8.905 3.819 1.00 90.25 173 LYS A CA 1
ATOM 1328 C C . LYS A 1 173 ? -9.977 8.261 3.990 1.00 90.25 173 LYS A C 1
ATOM 1330 O O . LYS A 1 173 ? -9.252 8.144 3.005 1.00 90.25 173 LYS A O 1
ATOM 1335 N N . ALA A 1 174 ? -9.648 7.823 5.205 1.00 89.19 174 ALA A N 1
ATOM 1336 C CA . ALA A 1 174 ? -8.403 7.113 5.484 1.00 89.19 174 ALA A CA 1
ATOM 1337 C C . ALA A 1 174 ? -8.311 5.807 4.677 1.00 89.19 174 ALA A C 1
ATOM 1339 O O . ALA A 1 174 ? -7.306 5.572 4.019 1.00 89.19 174 ALA A O 1
ATOM 1340 N N . GLY A 1 175 ? -9.396 5.032 4.610 1.00 92.06 175 GLY A N 1
ATOM 1341 C CA . GLY A 1 175 ? -9.509 3.824 3.798 1.00 92.06 175 GLY A CA 1
ATOM 1342 C C . GLY A 1 175 ? -9.334 4.096 2.305 1.00 92.06 175 GLY A C 1
ATOM 1343 O O . GLY A 1 175 ? -8.576 3.397 1.644 1.00 92.06 175 GLY A O 1
ATOM 1344 N N . LYS A 1 176 ? -9.937 5.162 1.753 1.00 93.94 176 LYS A N 1
ATOM 1345 C CA . LYS A 1 176 ? -9.696 5.567 0.350 1.00 93.94 176 LYS A CA 1
ATOM 1346 C C . LYS A 1 176 ? -8.228 5.889 0.094 1.00 93.94 176 LYS A C 1
ATOM 1348 O O . LYS A 1 176 ? -7.701 5.536 -0.960 1.00 93.94 176 LYS A O 1
ATOM 1353 N N . THR A 1 177 ? -7.580 6.580 1.026 1.00 93.81 177 THR A N 1
ATOM 1354 C CA . THR A 1 177 ? -6.149 6.884 0.934 1.00 93.81 177 THR A CA 1
ATOM 1355 C C . THR A 1 177 ? -5.317 5.606 0.997 1.00 93.81 177 THR A C 1
ATOM 1357 O O . THR A 1 177 ? -4.494 5.401 0.111 1.00 93.81 177 THR A O 1
ATOM 1360 N N . ALA A 1 178 ? -5.611 4.703 1.934 1.00 94.62 178 ALA A N 1
ATOM 1361 C CA . ALA A 1 178 ? -4.964 3.398 2.045 1.00 94.62 178 ALA A CA 1
ATOM 1362 C C . ALA A 1 178 ? -5.080 2.584 0.750 1.00 94.62 178 ALA A C 1
ATOM 1364 O O . ALA A 1 178 ? -4.084 2.087 0.233 1.00 94.62 178 ALA A O 1
ATOM 1365 N N . MET A 1 179 ? -6.268 2.549 0.142 1.00 95.12 179 MET A N 1
ATOM 1366 C CA . MET A 1 179 ? -6.484 1.893 -1.151 1.00 95.12 179 MET A CA 1
ATOM 1367 C C . MET A 1 179 ? -5.664 2.517 -2.286 1.00 95.12 179 MET A C 1
ATOM 1369 O O . MET A 1 179 ? -5.197 1.799 -3.168 1.00 95.12 179 MET A O 1
ATOM 1373 N N . LYS A 1 180 ? -5.503 3.846 -2.306 1.00 95.12 180 LYS A N 1
ATOM 1374 C CA . LYS A 1 180 ? -4.683 4.535 -3.316 1.00 95.12 180 LYS A CA 1
ATOM 1375 C C . LYS A 1 180 ? -3.202 4.243 -3.135 1.00 95.12 180 LYS A C 1
ATOM 1377 O O . LYS A 1 180 ? -2.532 3.998 -4.131 1.00 95.12 180 LYS A O 1
ATOM 1382 N N . ILE A 1 181 ? -2.725 4.252 -1.893 1.00 93.62 181 ILE A N 1
ATOM 1383 C CA . ILE A 1 181 ? -1.332 3.946 -1.567 1.00 93.62 181 ILE A CA 1
ATOM 1384 C C . ILE A 1 181 ? -1.028 2.503 -1.962 1.00 93.62 181 ILE A C 1
ATOM 1386 O O . ILE A 1 181 ? -0.153 2.305 -2.788 1.00 93.62 181 ILE A O 1
ATOM 1390 N N . LEU A 1 182 ? -1.836 1.522 -1.542 1.00 94.44 182 LEU A N 1
ATOM 1391 C CA . LEU A 1 182 ? -1.650 0.115 -1.926 1.00 94.44 182 LEU A CA 1
ATOM 1392 C C . LEU A 1 182 ? -1.630 -0.093 -3.450 1.00 94.44 182 LEU A C 1
ATOM 1394 O O . LEU A 1 182 ? -0.822 -0.867 -3.960 1.00 94.44 182 LEU A O 1
ATOM 1398 N N . LYS A 1 183 ? -2.488 0.618 -4.198 1.00 93.81 183 LYS A N 1
ATOM 1399 C CA . LYS A 1 183 ? -2.465 0.611 -5.673 1.00 93.81 183 LYS A CA 1
ATOM 1400 C C . LYS A 1 183 ? -1.191 1.247 -6.240 1.00 93.81 183 LYS A C 1
ATOM 1402 O O . LYS A 1 183 ? -0.684 0.769 -7.247 1.00 93.81 183 LYS A O 1
ATOM 1407 N N . GLY A 1 184 ? -0.697 2.317 -5.621 1.00 93.44 184 GLY A N 1
ATOM 1408 C CA . GLY A 1 184 ? 0.558 2.972 -5.987 1.00 93.44 184 GLY A CA 1
ATOM 1409 C C . GLY A 1 184 ? 1.771 2.084 -5.721 1.00 93.44 184 GLY A C 1
ATOM 1410 O O . GLY A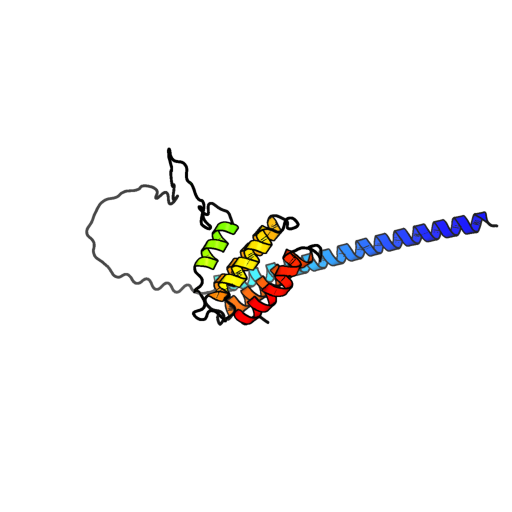 1 184 ? 2.592 1.910 -6.615 1.00 93.44 184 GLY A O 1
ATOM 1411 N N . THR A 1 185 ? 1.827 1.448 -4.548 1.00 90.44 185 THR A N 1
ATOM 1412 C CA . THR A 1 185 ? 2.896 0.529 -4.142 1.00 90.44 185 THR A CA 1
ATOM 1413 C C . THR A 1 185 ? 3.066 -0.607 -5.148 1.00 90.44 185 THR A C 1
ATOM 1415 O O . THR A 1 185 ? 4.177 -0.896 -5.579 1.00 90.44 185 THR A O 1
ATOM 1418 N N . ILE A 1 186 ? 1.966 -1.221 -5.599 1.00 91.19 186 ILE A N 1
ATOM 1419 C CA . ILE A 1 186 ? 2.052 -2.305 -6.588 1.00 91.19 186 ILE A CA 1
ATOM 1420 C C . ILE A 1 186 ? 2.289 -1.819 -8.023 1.00 91.19 186 ILE A C 1
ATOM 1422 O O . ILE A 1 186 ? 2.704 -2.613 -8.861 1.00 91.19 186 ILE A O 1
ATOM 1426 N N . ALA A 1 187 ? 2.028 -0.545 -8.340 1.00 89.56 187 ALA A N 1
ATOM 1427 C CA . ALA A 1 187 ? 2.216 -0.015 -9.694 1.00 89.56 187 ALA A CA 1
ATOM 1428 C C . ALA A 1 187 ? 3.698 0.080 -10.092 1.00 89.56 187 ALA A C 1
ATOM 1430 O O . ALA A 1 187 ? 4.009 0.095 -11.282 1.00 89.56 187 ALA A O 1
ATOM 1431 N N . GLY A 1 188 ? 4.602 0.131 -9.108 1.00 85.06 188 GLY A N 1
ATOM 1432 C CA . GLY A 1 188 ? 6.048 0.065 -9.324 1.00 85.06 188 GLY A CA 1
ATOM 1433 C C . GLY A 1 188 ? 6.589 -1.352 -9.547 1.00 85.06 188 GLY A C 1
ATOM 1434 O O . GLY A 1 188 ? 7.761 -1.502 -9.883 1.00 85.06 188 GLY A O 1
ATOM 1435 N N . LEU A 1 189 ? 5.763 -2.389 -9.367 1.00 88.31 189 LEU A N 1
ATOM 1436 C CA . LEU A 1 189 ? 6.187 -3.784 -9.472 1.00 88.31 189 LEU A CA 1
ATOM 1437 C C . LEU A 1 189 ? 6.040 -4.327 -10.900 1.00 88.31 189 LEU A C 1
ATOM 1439 O O . LEU A 1 189 ? 5.210 -3.845 -11.677 1.00 88.31 189 LEU A O 1
ATOM 1443 N N . PRO A 1 190 ? 6.790 -5.388 -11.254 1.00 88.19 190 PRO A N 1
ATOM 1444 C CA . PRO A 1 190 ? 6.551 -6.124 -12.488 1.00 88.19 190 PRO A CA 1
ATOM 1445 C C . PRO A 1 190 ? 5.100 -6.612 -12.564 1.00 88.19 190 PRO A C 1
ATOM 1447 O O . PRO A 1 190 ? 4.574 -7.165 -11.603 1.00 88.19 190 PRO A O 1
ATOM 1450 N N . SER A 1 191 ? 4.459 -6.491 -13.727 1.00 81.12 191 SER A N 1
ATOM 1451 C CA . SER A 1 191 ? 3.061 -6.918 -13.915 1.00 81.12 191 SER A CA 1
ATOM 1452 C C . SER A 1 191 ? 2.825 -8.412 -13.653 1.00 81.12 191 SER A C 1
ATOM 1454 O O . SER A 1 191 ? 1.708 -8.805 -13.331 1.00 81.12 191 SER A O 1
ATOM 1456 N N . ALA A 1 192 ? 3.872 -9.233 -13.776 1.00 79.44 192 ALA A N 1
ATOM 1457 C CA . ALA A 1 192 ? 3.858 -10.663 -13.475 1.00 79.44 192 ALA A CA 1
ATOM 1458 C C . ALA A 1 192 ? 4.076 -10.991 -11.983 1.00 79.44 192 ALA A C 1
ATOM 1460 O O . ALA A 1 192 ? 4.105 -12.166 -11.623 1.00 79.44 192 ALA A O 1
ATOM 1461 N N . ALA A 1 193 ? 4.271 -9.990 -11.120 1.00 88.12 193 ALA A N 1
ATOM 1462 C CA . ALA A 1 193 ? 4.467 -10.209 -9.694 1.00 88.12 193 ALA A CA 1
ATOM 1463 C C . ALA A 1 193 ? 3.196 -10.784 -9.048 1.00 88.12 193 ALA A C 1
ATOM 1465 O O . ALA A 1 193 ? 2.085 -10.290 -9.263 1.00 88.12 193 ALA A O 1
ATOM 1466 N N . THR A 1 194 ? 3.365 -11.803 -8.204 1.00 89.81 194 THR A N 1
ATOM 1467 C CA . THR A 1 194 ? 2.265 -12.472 -7.494 1.00 89.81 194 THR A CA 1
ATOM 1468 C C . THR A 1 194 ? 1.447 -11.485 -6.659 1.00 89.81 194 THR A C 1
ATOM 1470 O O . THR A 1 194 ? 0.225 -11.617 -6.571 1.00 89.81 194 THR A O 1
ATOM 1473 N N . LEU A 1 195 ? 2.090 -10.457 -6.089 1.00 91.38 195 LEU A N 1
ATOM 1474 C CA . LEU A 1 195 ? 1.391 -9.410 -5.350 1.00 91.38 195 LEU A CA 1
ATOM 1475 C C . LEU A 1 195 ? 0.475 -8.564 -6.245 1.00 91.38 195 LEU A C 1
ATOM 1477 O O . LEU A 1 195 ? -0.632 -8.226 -5.830 1.00 91.38 195 LEU A O 1
ATOM 1481 N N . VAL A 1 196 ? 0.881 -8.255 -7.481 1.00 91.00 196 VAL A N 1
ATOM 1482 C CA . VAL A 1 196 ? 0.039 -7.511 -8.436 1.00 91.00 196 VAL A CA 1
ATOM 1483 C C . VAL A 1 196 ? -1.219 -8.316 -8.764 1.00 91.00 196 VAL A C 1
ATOM 1485 O O . VAL A 1 196 ? -2.331 -7.779 -8.718 1.00 91.00 196 VAL A O 1
ATOM 1488 N N . GLU A 1 197 ? -1.072 -9.622 -9.013 1.00 90.62 197 GLU A N 1
ATOM 1489 C CA . GLU A 1 197 ? -2.210 -10.516 -9.238 1.00 90.62 197 GLU A CA 1
ATOM 1490 C C . GLU A 1 197 ? -3.122 -10.589 -8.003 1.00 90.62 197 GLU A C 1
ATOM 1492 O O . GLU A 1 197 ? -4.340 -10.419 -8.120 1.00 90.62 197 GLU A O 1
ATOM 1497 N N . ALA A 1 198 ? -2.550 -10.791 -6.813 1.00 91.56 198 ALA A N 1
ATOM 1498 C CA . ALA A 1 198 ? -3.301 -10.857 -5.565 1.00 91.56 198 ALA A CA 1
ATOM 1499 C C . ALA A 1 198 ? -4.086 -9.560 -5.316 1.00 91.56 198 ALA A C 1
ATOM 1501 O O . ALA A 1 198 ? -5.294 -9.603 -5.077 1.00 91.56 198 ALA A O 1
ATOM 1502 N N . CYS A 1 199 ? -3.442 -8.401 -5.455 1.00 92.25 199 CYS A N 1
ATOM 1503 C CA . CYS A 1 199 ? -4.076 -7.101 -5.274 1.00 92.25 199 CYS A CA 1
ATOM 1504 C C . CYS A 1 199 ? -5.186 -6.835 -6.295 1.00 92.25 199 CYS A C 1
ATOM 1506 O O . CYS A 1 199 ? -6.217 -6.277 -5.922 1.00 92.25 199 CYS A O 1
ATOM 1508 N N . SER A 1 200 ? -5.043 -7.281 -7.549 1.00 90.88 200 SER A N 1
ATOM 1509 C CA . SER A 1 200 ? -6.097 -7.127 -8.565 1.00 90.88 200 SER A CA 1
ATOM 1510 C C . SER A 1 200 ? -7.417 -7.810 -8.178 1.00 90.88 200 SER A C 1
ATOM 1512 O O . SER A 1 200 ? -8.490 -7.345 -8.560 1.00 90.88 200 SER A O 1
ATOM 1514 N N . LYS A 1 201 ? -7.345 -8.880 -7.373 1.00 91.94 201 LYS A N 1
ATOM 1515 C CA . LYS A 1 201 ? -8.498 -9.653 -6.889 1.00 91.94 201 LYS A CA 1
ATOM 1516 C C . LYS A 1 201 ? -8.968 -9.183 -5.511 1.00 91.94 201 LYS A C 1
ATOM 1518 O O . LYS A 1 201 ? -10.164 -9.021 -5.285 1.00 91.94 201 LYS A O 1
ATOM 1523 N N . LEU A 1 202 ? -8.031 -8.972 -4.585 1.00 94.00 202 LEU A N 1
ATOM 1524 C CA . LEU A 1 202 ? -8.327 -8.682 -3.181 1.00 94.00 202 LEU A CA 1
ATOM 1525 C C . LEU A 1 202 ? -8.769 -7.232 -2.965 1.00 94.00 202 LEU A C 1
ATOM 1527 O O . LEU A 1 202 ? -9.724 -7.004 -2.226 1.00 94.00 202 LEU A O 1
ATOM 1531 N N . LEU A 1 203 ? -8.128 -6.256 -3.621 1.00 93.94 203 LEU A N 1
ATOM 1532 C CA . LEU A 1 203 ? -8.423 -4.835 -3.403 1.00 93.94 203 LEU A CA 1
ATOM 1533 C C . LEU A 1 203 ? -9.873 -4.463 -3.769 1.00 93.94 203 LEU A C 1
ATOM 1535 O O . LEU A 1 203 ? -10.513 -3.789 -2.962 1.00 93.94 203 LEU A O 1
ATOM 1539 N N . PRO A 1 204 ? -10.445 -4.905 -4.909 1.00 93.19 204 PRO A N 1
ATOM 1540 C CA . PRO A 1 204 ? -11.856 -4.647 -5.205 1.00 93.19 204 PRO A CA 1
ATOM 1541 C C . PRO A 1 204 ? -12.816 -5.312 -4.209 1.00 93.19 204 PRO A C 1
ATOM 1543 O O . PRO A 1 204 ? -13.809 -4.704 -3.816 1.00 93.19 204 PRO A O 1
ATOM 1546 N N . ALA A 1 205 ? -12.514 -6.537 -3.763 1.00 92.94 205 ALA A N 1
ATOM 1547 C CA . ALA A 1 205 ? -13.345 -7.251 -2.794 1.00 92.94 205 ALA A CA 1
ATOM 1548 C C . ALA A 1 205 ? -13.353 -6.550 -1.423 1.00 92.94 205 ALA A C 1
ATOM 1550 O O . ALA A 1 205 ? -14.413 -6.352 -0.832 1.00 92.94 205 ALA A O 1
ATOM 1551 N N . ILE A 1 206 ? -12.181 -6.109 -0.955 1.00 92.56 206 ILE A N 1
ATOM 1552 C CA . ILE A 1 206 ? -12.032 -5.325 0.278 1.00 92.56 206 ILE A CA 1
ATOM 1553 C C . ILE A 1 206 ? -12.772 -3.989 0.155 1.00 92.56 206 ILE A C 1
ATOM 1555 O O . ILE A 1 206 ? -13.535 -3.632 1.049 1.00 92.56 206 ILE A O 1
ATOM 1559 N N . ALA A 1 207 ? -12.607 -3.274 -0.962 1.00 93.00 207 ALA A N 1
ATOM 1560 C CA . ALA A 1 207 ? -13.291 -2.003 -1.188 1.00 93.00 207 ALA A CA 1
ATOM 1561 C C . ALA A 1 207 ? -14.818 -2.155 -1.118 1.00 93.00 207 ALA A C 1
ATOM 1563 O O . ALA A 1 207 ? -15.482 -1.359 -0.457 1.00 93.00 207 ALA A O 1
ATOM 1564 N N . SER A 1 208 ? -15.361 -3.222 -1.711 1.00 90.88 208 SER A N 1
ATOM 1565 C CA . SER A 1 208 ? -16.793 -3.519 -1.657 1.00 90.88 208 SER A CA 1
ATOM 1566 C C . SER A 1 208 ? -17.301 -3.750 -0.230 1.00 90.88 208 SER A C 1
ATOM 1568 O O . SER A 1 208 ? -18.378 -3.264 0.108 1.00 90.88 208 SER A O 1
ATOM 1570 N N . LEU A 1 209 ? -16.560 -4.485 0.606 1.00 89.50 209 LEU A N 1
ATOM 1571 C CA . LEU A 1 209 ? -16.949 -4.748 1.999 1.00 89.50 209 LEU A CA 1
ATOM 1572 C C . LEU A 1 209 ? -16.840 -3.509 2.890 1.00 89.50 209 LEU A C 1
ATOM 1574 O O . LEU A 1 209 ? -17.636 -3.334 3.809 1.00 89.50 209 LEU A O 1
ATOM 1578 N N . LEU A 1 210 ? -15.861 -2.650 2.609 1.00 89.81 210 LEU A N 1
ATOM 1579 C CA . LEU A 1 210 ? -15.591 -1.433 3.373 1.00 89.81 210 LEU A CA 1
ATOM 1580 C C . LEU A 1 210 ? -16.333 -0.199 2.841 1.00 89.81 210 LEU A C 1
ATOM 1582 O O . LEU A 1 210 ? -16.107 0.907 3.328 1.00 89.81 210 LEU A O 1
ATOM 1586 N N . LEU A 1 211 ? -17.210 -0.375 1.845 1.00 89.62 211 LEU A N 1
ATOM 1587 C CA . LEU A 1 211 ? -17.990 0.696 1.213 1.00 89.62 211 LEU A CA 1
ATOM 1588 C C . LEU A 1 211 ? -17.110 1.814 0.636 1.00 89.62 211 LEU A C 1
ATOM 1590 O O . LEU A 1 211 ? -17.440 3.003 0.678 1.00 89.62 211 LEU A O 1
ATOM 1594 N N . LEU A 1 212 ? -15.965 1.414 0.090 1.00 87.88 212 LEU A N 1
ATOM 1595 C CA . LEU A 1 212 ? -15.018 2.293 -0.571 1.00 87.88 212 LEU A CA 1
ATOM 1596 C C . LEU A 1 212 ? -15.298 2.310 -2.088 1.00 87.88 212 LEU A C 1
ATOM 1598 O O . LEU A 1 212 ? -15.561 1.256 -2.666 1.00 87.88 212 LEU A O 1
ATOM 1602 N N . PRO A 1 213 ? -15.255 3.492 -2.731 1.00 72.00 213 PRO A N 1
ATOM 1603 C CA . PRO A 1 213 ? -15.427 3.649 -4.173 1.00 72.00 213 PRO A CA 1
ATOM 1604 C C . PRO A 1 213 ? -14.196 3.213 -4.980 1.00 72.00 213 PRO A C 1
ATOM 1606 O O . PRO A 1 213 ? -13.066 3.228 -4.431 1.00 72.00 213 PRO A O 1
#

Radius of gyration: 28.23 Å; chains: 1; bounding box: 54×51×108 Å